Protein AF-A0A9Q1BRI7-F1 (afdb_monomer)

Foldseek 3Di:
DDDDDDDDDDDDPDDDDDDPDDDDPDPPDDDDDDDDDDDDDDDDDDDDDPDDDDPDPDDPDPPDPDDPDPQFQWDWAAAPVRFTQKIKGFWKKFWDPDPDPVPIDIDTQDSPWDKDWPPNHRDDPQAKIKIKTWDDDPQKIKIWMWMKGGDDQWIWTQWIWIWMDHNPDDPVVVVVVPPPPPPDPDPDDPDPPDDDDDPGDTDDDTLPPDGTDIGGQLAKEKEAQDDSPPTMTTRIMIIRNGCVSNRRDHGHYDYPCPVPCPVVVVVVVVCVVVVVVVVVVVVVVVVVVVVVVVVVVVVVPD

Nearest PDB structures (foldseek):
  6ehb-assembly1_B  TM=2.902E-01  e=3.133E+00  Vibrio cholerae O395
  5xqj-assembly3_H  TM=2.171E-01  e=1.114E+00  Penicillium chrysogenum
  5xqj-assembly2_B  TM=1.954E-01  e=1.463E+00  Penicillium chrysogenum
  5xqg-assembly4_G  TM=1.960E-01  e=1.055E+00  Penicillium chrysogenum
  5xqj-assembly2_C  TM=1.958E-01  e=2.967E+00  Penicillium chrysogenum

Sequence (302 aa):
MAPKATVWIALMITTLAGYAGAQTTLVVTGTTGVTGTVGTMTTENTTESTGTPSTKPTEPESTTKPTPQPDIPTFKTSDGQGSYCMIISLNAKVTTDEEKEEERKSTKVPSDASVDAFPLDCPKNRSDAYIELSWADDGMDWVLGLMFEAKDDQYTMTTVNVSYTTGYYDFVSLLTKFAFLTINDDRNNFYHVLPTKENGTTGGKPIDDFDFPEVELGHSVHCKDVHIEPYLYFEEYKFQPFAQWSEGGFGEAEDCEGDKDGLDTVWIIVISCAGGVVLLLLLAGVCAFCSKRSKQSSYDKV

InterPro domains:
  IPR002000 Lysosome-associated membrane glycoprotein [PTHR11506] (37-301)

Mean predicted aligned error: 16.18 Å

pLDDT: mean 72.63, std 23.41, range [30.14, 98.0]

Organism: Holothuria leucospilota (NCBI:txid206669)

Secondary structure (DSSP, 8-state):
----------------------------------------------------------------PPP------EEEEE-TTS-EEEEEEEEEEEE---SSGGG--EEE--TT-EEEEESSS--SSS--EEEEEEEEETTEEEEEEEEEEEETTEEEEEEEEEEEEESSS-TTHHHHTTS-------TT---------TT--------TT--PPPEEBTBEEEEEEEEETTTEEEEEEEEETTGGGGTTS--SEEE-GGG--HHHHHHHHHHHHHHHHHHHHHHHHHHHHHHHHHHHTTTTT-

Radius of gyration: 33.28 Å; Cα contacts (8 Å, |Δi|>4): 377; chains: 1; bounding box: 86×117×69 Å

Structure (mmCIF, N/CA/C/O backbone):
data_AF-A0A9Q1BRI7-F1
#
_entry.id   AF-A0A9Q1BRI7-F1
#
loop_
_atom_site.group_PDB
_atom_site.id
_atom_site.type_symbol
_atom_site.label_atom_id
_atom_site.label_alt_id
_atom_site.label_comp_id
_atom_site.label_asym_id
_atom_site.label_entity_id
_atom_site.label_seq_id
_atom_site.pdbx_PDB_ins_code
_atom_site.Cartn_x
_atom_site.Cartn_y
_atom_site.Cartn_z
_atom_site.occupancy
_atom_site.B_iso_or_equiv
_atom_site.auth_seq_id
_atom_site.auth_comp_id
_atom_site.auth_asym_id
_atom_site.auth_atom_id
_atom_site.pdbx_PDB_model_num
ATOM 1 N N . MET A 1 1 ? 39.051 -35.756 -32.951 1.00 40.34 1 MET A N 1
ATOM 2 C CA . MET A 1 1 ? 39.290 -36.694 -31.834 1.00 40.34 1 MET A CA 1
ATOM 3 C C . MET A 1 1 ? 39.233 -35.891 -30.550 1.00 40.34 1 MET A C 1
ATOM 5 O O . MET A 1 1 ? 40.092 -35.050 -30.341 1.00 40.34 1 MET A O 1
ATOM 9 N N . ALA A 1 2 ? 38.168 -36.076 -29.776 1.00 34.31 2 ALA A N 1
ATOM 10 C CA . ALA A 1 2 ? 37.929 -35.408 -28.501 1.00 34.31 2 ALA A CA 1
ATOM 11 C C . ALA A 1 2 ? 38.163 -36.409 -27.360 1.00 34.31 2 ALA A C 1
ATOM 13 O O . ALA A 1 2 ? 37.761 -37.567 -27.520 1.00 34.31 2 ALA A O 1
ATOM 14 N N . PRO A 1 3 ? 38.734 -36.011 -26.214 1.00 51.47 3 PRO A N 1
ATOM 15 C CA . PRO A 1 3 ? 38.587 -36.783 -24.997 1.00 51.47 3 PRO A CA 1
ATOM 16 C C . PRO A 1 3 ? 37.325 -36.337 -24.250 1.00 51.47 3 PRO A C 1
ATOM 18 O O . PRO A 1 3 ? 37.118 -35.162 -23.956 1.00 51.47 3 PRO A O 1
ATOM 21 N N . LYS A 1 4 ? 36.473 -37.322 -23.969 1.00 42.84 4 LYS A N 1
ATOM 22 C CA . LYS A 1 4 ? 35.335 -37.243 -23.053 1.00 42.84 4 LYS A CA 1
ATOM 23 C C . LYS A 1 4 ? 35.880 -37.191 -21.622 1.00 42.84 4 LYS A C 1
ATOM 25 O O . LYS A 1 4 ? 36.607 -38.104 -21.236 1.00 42.84 4 LYS A O 1
ATOM 30 N N . ALA A 1 5 ? 35.515 -36.174 -20.847 1.00 39.75 5 ALA A N 1
ATOM 31 C CA . ALA A 1 5 ? 35.700 -36.170 -19.399 1.00 39.75 5 ALA A CA 1
ATOM 32 C C . ALA A 1 5 ? 34.343 -36.437 -18.739 1.00 39.75 5 ALA A C 1
ATOM 34 O O . ALA A 1 5 ? 33.423 -35.624 -18.787 1.00 39.75 5 ALA A O 1
ATOM 35 N N . THR A 1 6 ? 34.232 -37.644 -18.204 1.00 44.69 6 THR A N 1
ATOM 36 C CA . THR A 1 6 ? 33.072 -38.212 -17.528 1.00 44.69 6 THR A CA 1
ATOM 37 C C . THR A 1 6 ? 33.151 -37.883 -16.036 1.00 44.69 6 THR A C 1
ATOM 39 O O . THR A 1 6 ? 34.147 -38.201 -15.397 1.00 44.69 6 THR A O 1
ATOM 42 N N . VAL A 1 7 ? 32.094 -37.245 -15.527 1.00 38.19 7 VAL A N 1
ATOM 43 C CA . VAL A 1 7 ? 31.437 -37.430 -14.217 1.00 38.19 7 VAL A CA 1
ATOM 44 C C . VAL A 1 7 ? 32.307 -37.908 -13.046 1.00 38.19 7 VAL A C 1
ATOM 46 O O . VAL A 1 7 ? 32.623 -39.089 -12.967 1.00 38.19 7 VAL A O 1
ATOM 49 N N . TRP A 1 8 ? 32.513 -37.021 -12.065 1.00 34.44 8 TRP A N 1
ATOM 50 C CA . TRP A 1 8 ? 32.604 -37.355 -10.635 1.00 34.44 8 TRP A CA 1
ATOM 51 C C . TRP A 1 8 ? 32.092 -36.170 -9.799 1.00 34.44 8 TRP A C 1
ATOM 53 O O . TRP A 1 8 ? 32.858 -35.284 -9.439 1.00 34.44 8 TRP A O 1
ATOM 63 N N . ILE A 1 9 ? 30.795 -36.151 -9.479 1.00 41.69 9 ILE A N 1
ATOM 64 C CA . ILE A 1 9 ? 30.276 -35.441 -8.299 1.00 41.69 9 ILE A CA 1
ATOM 65 C C . ILE A 1 9 ? 29.418 -36.451 -7.545 1.00 41.69 9 ILE A C 1
ATOM 67 O O . ILE A 1 9 ? 28.233 -36.629 -7.802 1.00 41.69 9 ILE A O 1
ATOM 71 N N . ALA A 1 10 ? 30.083 -37.176 -6.657 1.00 40.78 10 ALA A N 1
ATOM 72 C CA . ALA A 1 10 ? 29.479 -38.020 -5.646 1.00 40.78 10 ALA A CA 1
ATOM 73 C C . ALA A 1 10 ? 30.224 -37.725 -4.346 1.00 40.78 10 ALA A C 1
ATOM 75 O O . ALA A 1 10 ? 31.275 -38.309 -4.118 1.00 40.78 10 ALA A O 1
ATOM 76 N N . LEU A 1 11 ? 29.730 -36.771 -3.553 1.00 40.59 11 LEU A N 1
ATOM 77 C CA . LEU A 1 11 ? 29.853 -36.730 -2.090 1.00 40.59 11 LEU A CA 1
ATOM 78 C C . LEU A 1 11 ? 29.205 -35.440 -1.571 1.00 40.59 11 LEU A C 1
ATOM 80 O O . LEU A 1 11 ? 29.595 -34.365 -2.010 1.00 40.59 11 LEU A O 1
ATOM 84 N N . MET A 1 12 ? 28.264 -35.596 -0.634 1.00 37.47 12 MET A N 1
ATOM 85 C CA . MET A 1 12 ? 27.749 -34.644 0.379 1.00 37.47 12 MET A CA 1
ATOM 86 C C . MET A 1 12 ? 26.225 -34.800 0.556 1.00 37.47 12 MET A C 1
ATOM 88 O O . MET A 1 12 ? 25.466 -33.841 0.519 1.00 37.47 12 MET A O 1
ATOM 92 N N . ILE A 1 13 ? 25.764 -36.036 0.778 1.00 47.06 13 ILE A N 1
ATOM 93 C CA . ILE A 1 13 ? 24.504 -36.305 1.487 1.00 47.06 13 ILE A CA 1
ATOM 94 C C . ILE A 1 13 ? 24.823 -37.365 2.534 1.00 47.06 13 ILE A C 1
ATOM 96 O O . ILE A 1 13 ? 24.616 -38.549 2.308 1.00 47.06 13 ILE A O 1
ATOM 100 N N . THR A 1 14 ? 25.388 -36.941 3.660 1.00 45.06 14 THR A N 1
ATOM 101 C CA . THR A 1 14 ? 25.396 -37.709 4.914 1.00 45.06 14 THR A CA 1
ATOM 102 C C . THR A 1 14 ? 25.887 -36.798 6.028 1.00 45.06 14 THR A C 1
ATOM 104 O O . THR A 1 14 ? 27.091 -36.701 6.216 1.00 45.06 14 THR A O 1
ATOM 107 N N . THR A 1 15 ? 24.958 -36.143 6.730 1.00 41.53 15 THR A N 1
ATOM 108 C CA . THR A 1 15 ? 24.952 -35.966 8.199 1.00 41.53 15 THR A CA 1
ATOM 109 C C . THR A 1 15 ? 23.776 -35.073 8.591 1.00 41.53 15 THR A C 1
ATOM 111 O O . THR A 1 15 ? 23.913 -33.860 8.680 1.00 41.53 15 THR A O 1
ATOM 114 N N . LEU A 1 16 ? 22.617 -35.684 8.831 1.00 38.97 16 LEU A N 1
ATOM 115 C CA . LEU A 1 16 ? 21.572 -35.151 9.715 1.00 38.97 16 LEU A CA 1
ATOM 116 C C . LEU A 1 16 ? 20.758 -36.341 10.239 1.00 38.97 16 LEU A C 1
ATOM 118 O O . LEU A 1 16 ? 19.588 -36.542 9.943 1.00 38.97 16 LEU A O 1
ATOM 122 N N . ALA A 1 17 ? 21.455 -37.190 10.990 1.00 43.22 17 ALA A N 1
ATOM 123 C CA . ALA A 1 17 ? 20.856 -38.148 11.901 1.00 43.22 17 ALA A CA 1
ATOM 124 C C . ALA A 1 17 ? 21.347 -37.764 13.296 1.00 43.22 17 ALA A C 1
ATOM 126 O O . ALA A 1 17 ? 22.539 -37.870 13.575 1.00 43.22 17 ALA A O 1
ATOM 127 N N . GLY A 1 18 ? 20.435 -37.288 14.144 1.00 40.16 18 GLY A N 1
ATOM 128 C CA . GLY A 1 18 ? 20.719 -37.093 15.564 1.00 40.16 18 GLY A CA 1
ATOM 129 C C . GLY A 1 18 ? 20.183 -35.807 16.176 1.00 40.16 18 GLY A C 1
ATOM 130 O O . GLY A 1 18 ? 20.959 -35.071 16.761 1.00 40.16 18 GLY A O 1
ATOM 131 N N . TYR A 1 19 ? 18.872 -35.568 16.114 1.00 39.50 19 TYR A N 1
ATOM 132 C CA . TYR A 1 19 ? 18.179 -34.888 17.214 1.00 39.50 19 TYR A CA 1
ATOM 133 C C . TYR A 1 19 ? 16.810 -35.544 17.411 1.00 39.50 19 TYR A C 1
ATOM 135 O O . TYR A 1 19 ? 15.773 -35.080 16.954 1.00 39.50 19 TYR A O 1
ATOM 143 N N . ALA A 1 20 ? 16.842 -36.710 18.056 1.00 47.16 20 ALA A N 1
ATOM 144 C CA . ALA A 1 20 ? 15.691 -37.255 18.753 1.00 47.16 20 ALA A CA 1
ATOM 145 C C . ALA A 1 20 ? 15.746 -36.696 20.180 1.00 47.16 20 ALA A C 1
ATOM 147 O O . ALA A 1 20 ? 16.652 -37.033 20.940 1.00 47.16 20 ALA A O 1
ATOM 148 N N . GLY A 1 21 ? 14.812 -35.815 20.531 1.00 40.28 21 GLY A N 1
ATOM 149 C CA . GLY A 1 21 ? 14.740 -35.240 21.868 1.00 40.28 21 GLY A CA 1
ATOM 150 C C . GLY A 1 21 ? 13.417 -34.526 22.109 1.00 40.28 21 GLY A C 1
ATOM 151 O O . GLY A 1 21 ? 13.202 -33.449 21.577 1.00 40.28 21 GLY A O 1
ATOM 152 N N . ALA A 1 22 ? 12.588 -35.152 22.948 1.00 40.03 22 ALA A N 1
ATOM 153 C CA . ALA A 1 22 ? 11.364 -34.654 23.581 1.00 40.03 22 ALA A CA 1
ATOM 154 C C . ALA A 1 22 ? 10.132 -34.424 22.677 1.00 40.03 22 ALA A C 1
ATOM 156 O O . ALA A 1 22 ? 9.832 -33.316 22.247 1.00 40.03 22 ALA A O 1
ATOM 157 N N . GLN A 1 23 ? 9.332 -35.484 22.504 1.00 37.59 23 GLN A N 1
ATOM 158 C CA . GLN A 1 23 ? 7.891 -35.318 22.313 1.00 37.59 23 GLN A CA 1
ATOM 159 C C . GLN A 1 23 ? 7.272 -34.908 23.652 1.00 37.59 23 GLN A C 1
ATOM 161 O O . GLN A 1 23 ? 7.269 -35.687 24.607 1.00 37.59 23 GLN A O 1
ATOM 166 N N . THR A 1 24 ? 6.743 -33.692 23.725 1.00 40.34 24 THR A N 1
ATOM 167 C CA . THR A 1 24 ? 5.903 -33.261 24.841 1.00 40.34 24 THR A CA 1
ATOM 168 C C . THR A 1 24 ? 4.482 -33.742 24.567 1.00 40.34 24 THR A C 1
ATOM 170 O O . THR A 1 24 ? 3.724 -33.114 23.833 1.00 40.34 24 THR A O 1
ATOM 173 N N . THR A 1 25 ? 4.119 -34.895 25.124 1.00 42.47 25 THR A N 1
ATOM 174 C CA . THR A 1 25 ? 2.728 -35.361 25.184 1.00 42.47 25 THR A CA 1
ATOM 175 C C . THR A 1 25 ? 1.920 -34.378 26.026 1.00 42.47 25 THR A C 1
ATOM 177 O O . THR A 1 25 ? 2.075 -34.325 27.246 1.00 42.47 25 THR A O 1
ATOM 180 N N . LEU A 1 26 ? 1.060 -33.589 25.383 1.00 37.94 26 LEU A N 1
ATOM 181 C CA . LEU A 1 26 ? 0.103 -32.737 26.077 1.00 37.94 26 LEU A CA 1
ATOM 182 C C . LEU A 1 26 ? -1.074 -33.614 26.521 1.00 37.94 26 LEU A C 1
ATOM 184 O O . LEU A 1 26 ? -1.918 -34.018 25.722 1.00 37.94 26 LEU A O 1
ATOM 188 N N . VAL A 1 27 ? -1.091 -33.966 27.806 1.00 41.19 27 VAL A N 1
ATOM 189 C CA . VAL A 1 27 ? -2.219 -34.650 28.445 1.00 41.19 27 VAL A CA 1
ATOM 190 C C . VAL A 1 27 ? -3.337 -33.626 28.627 1.00 41.19 27 VAL A C 1
ATOM 192 O O . VAL A 1 27 ? -3.337 -32.846 29.579 1.00 41.19 27 VAL A O 1
ATOM 195 N N . VAL A 1 28 ? -4.297 -33.620 27.702 1.00 40.09 28 VAL A N 1
ATOM 196 C CA . VAL A 1 28 ? -5.564 -32.901 27.869 1.00 40.09 28 VAL A CA 1
ATOM 197 C C . VAL A 1 28 ? -6.384 -33.662 28.907 1.00 40.09 28 VAL A C 1
ATOM 199 O O . VAL A 1 28 ? -7.050 -34.652 28.609 1.00 40.09 28 VAL A O 1
ATOM 202 N N . THR A 1 29 ? -6.287 -33.221 30.159 1.00 43.47 29 THR A N 1
ATOM 203 C CA . THR A 1 29 ? -7.160 -33.697 31.233 1.00 43.47 29 THR A CA 1
ATOM 204 C C . THR A 1 29 ? -8.450 -32.895 31.146 1.00 43.47 29 THR A C 1
ATOM 206 O O . THR A 1 29 ? -8.463 -31.695 31.413 1.00 43.47 29 THR A O 1
ATOM 209 N N . GLY A 1 30 ? -9.524 -33.548 30.706 1.00 41.19 30 GLY A N 1
ATOM 210 C CA . GLY A 1 30 ? -10.860 -32.974 30.724 1.00 41.19 30 GLY A CA 1
ATOM 211 C C . GLY A 1 30 ? -11.341 -32.787 32.159 1.00 41.19 30 GLY A C 1
ATOM 212 O O . GLY A 1 30 ? -11.392 -33.748 32.926 1.00 41.19 30 GLY A O 1
ATOM 213 N N . THR A 1 31 ? -11.738 -31.564 32.498 1.00 48.31 31 THR A N 1
ATOM 214 C CA . THR A 1 31 ? -12.492 -31.280 33.720 1.00 48.31 31 THR A CA 1
ATOM 215 C C . THR A 1 31 ? -13.923 -30.956 33.322 1.00 48.31 31 THR A C 1
ATOM 217 O O . THR A 1 31 ? -14.239 -29.867 32.850 1.00 48.31 31 THR A O 1
ATOM 220 N N . THR A 1 32 ? -14.794 -31.944 33.486 1.00 44.06 32 THR A N 1
ATOM 221 C CA . THR A 1 32 ? -16.244 -31.775 33.479 1.00 44.06 32 THR A CA 1
ATOM 222 C C . THR A 1 32 ? -16.701 -31.024 34.725 1.00 44.06 32 THR A C 1
ATOM 224 O O . THR A 1 32 ? -16.387 -31.440 35.838 1.00 44.06 32 THR A O 1
ATOM 227 N N . GLY A 1 33 ? -17.557 -30.024 34.515 1.00 40.59 33 GLY A N 1
ATOM 228 C CA . GLY A 1 33 ? -18.643 -29.695 35.434 1.00 40.59 33 GLY A CA 1
ATOM 229 C C . GLY A 1 33 ? -18.520 -28.359 36.154 1.00 40.59 33 GLY A C 1
ATOM 230 O O . GLY A 1 33 ? -17.843 -28.282 37.168 1.00 40.59 33 GLY A O 1
ATOM 231 N N . VAL A 1 34 ? -19.313 -27.374 35.718 1.00 44.12 34 VAL A N 1
ATOM 232 C CA . VAL A 1 34 ? -20.113 -26.557 36.644 1.00 44.12 34 VAL A CA 1
ATOM 233 C C . VAL A 1 34 ? -21.482 -26.293 36.018 1.00 44.12 34 VAL A C 1
ATOM 235 O O . VAL A 1 34 ? -21.615 -25.777 34.912 1.00 44.12 34 VAL A O 1
ATOM 238 N N . THR A 1 35 ? -22.487 -26.712 36.7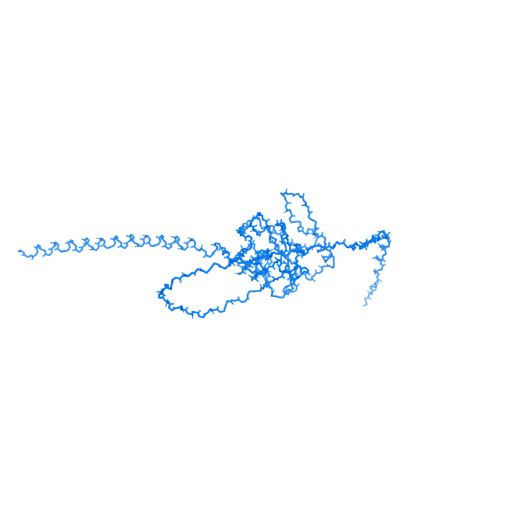70 1.00 48.09 35 THR A N 1
ATOM 239 C CA . THR A 1 35 ? -23.923 -26.546 36.584 1.00 48.09 35 THR A CA 1
ATOM 240 C C . THR A 1 35 ? -24.372 -25.201 37.168 1.00 48.09 35 THR A C 1
ATOM 242 O O . THR A 1 35 ? -23.894 -24.814 38.231 1.00 48.09 35 THR A O 1
ATOM 245 N N . GLY A 1 36 ? -25.370 -24.560 36.548 1.00 40.44 36 GLY A N 1
ATOM 246 C CA . GLY A 1 36 ? -26.131 -23.426 37.104 1.00 40.44 36 GLY A CA 1
ATOM 247 C C . GLY A 1 36 ? -25.669 -22.068 36.559 1.00 40.44 36 GLY A C 1
ATOM 248 O O . GLY A 1 36 ? -24.482 -21.818 36.449 1.00 40.44 36 GLY A O 1
ATOM 249 N N . THR A 1 37 ? -26.531 -21.122 36.191 1.00 41.22 37 THR A N 1
ATOM 250 C CA . THR A 1 37 ? -27.844 -20.807 36.760 1.00 41.22 37 THR A CA 1
ATOM 251 C C . THR A 1 37 ? -28.686 -20.060 35.725 1.00 41.22 37 THR A C 1
ATOM 253 O O . THR A 1 37 ? -28.200 -19.160 35.045 1.00 41.22 37 THR A O 1
ATOM 256 N N . VAL A 1 38 ? -29.961 -20.441 35.630 1.00 47.75 38 VAL A N 1
ATOM 257 C CA . VAL A 1 38 ? -31.010 -19.738 34.885 1.00 47.75 38 VAL A CA 1
ATOM 258 C C . VAL A 1 38 ? -31.276 -18.401 35.573 1.00 47.75 38 VAL A C 1
ATOM 260 O O . VAL A 1 38 ? -31.785 -18.370 36.692 1.00 47.75 38 VAL A O 1
ATOM 263 N N . GLY A 1 39 ? -30.912 -17.308 34.907 1.00 44.69 39 GLY A N 1
ATOM 264 C CA . GLY A 1 39 ? -31.282 -15.948 35.282 1.00 44.69 39 GLY A CA 1
ATOM 265 C C . GLY A 1 39 ? -32.367 -15.429 34.348 1.00 44.69 39 GLY A C 1
ATOM 266 O O . GLY A 1 39 ? -32.071 -14.915 33.276 1.00 44.69 39 GLY A O 1
ATOM 267 N N . THR A 1 40 ? -33.621 -15.583 34.757 1.00 47.03 40 THR A N 1
ATOM 268 C CA . THR A 1 40 ? -34.772 -14.877 34.188 1.00 47.03 40 THR A CA 1
ATOM 269 C C . THR A 1 40 ? -34.768 -13.437 34.694 1.00 47.03 40 THR A C 1
ATOM 271 O O . THR A 1 40 ? -34.875 -13.260 35.902 1.00 47.03 40 THR A O 1
ATOM 274 N N . MET A 1 41 ? -34.706 -12.438 33.810 1.00 44.62 41 MET A N 1
ATOM 275 C CA . MET A 1 41 ? -35.245 -11.075 33.997 1.00 44.62 41 MET A CA 1
ATOM 276 C C . MET A 1 41 ? -35.347 -10.402 32.620 1.00 44.62 41 MET A C 1
ATOM 278 O O . MET A 1 41 ? -34.522 -10.687 31.763 1.00 44.62 41 MET A O 1
ATOM 282 N N . THR A 1 42 ? -36.217 -9.456 32.292 1.00 39.06 42 THR A N 1
ATOM 283 C CA . THR A 1 42 ? -37.535 -8.991 32.741 1.00 39.06 42 THR A CA 1
ATOM 284 C C . THR A 1 42 ? -37.953 -8.042 31.609 1.00 39.06 42 THR A C 1
ATOM 286 O O . THR A 1 42 ? -37.146 -7.233 31.153 1.00 39.06 42 THR A O 1
ATOM 289 N N . THR A 1 43 ? -39.177 -8.184 31.113 1.00 48.91 43 THR A N 1
ATOM 290 C CA . THR A 1 43 ? -39.814 -7.294 30.131 1.00 48.91 43 THR A CA 1
ATOM 291 C C . THR A 1 43 ? -40.090 -5.908 30.730 1.00 48.91 43 THR A C 1
ATOM 293 O O . THR A 1 43 ? -40.440 -5.839 31.900 1.00 48.91 43 THR A O 1
ATOM 296 N N . GLU A 1 44 ? -40.015 -4.867 29.887 1.00 46.41 44 GLU A N 1
ATOM 297 C CA . GLU A 1 44 ? -40.720 -3.558 29.915 1.00 46.41 44 GLU A CA 1
ATOM 298 C C . GLU A 1 44 ? -39.802 -2.324 29.869 1.00 46.41 44 GLU A C 1
ATOM 300 O O . GLU A 1 44 ? -39.216 -1.913 30.863 1.00 46.41 44 GLU A O 1
ATOM 305 N N . ASN A 1 45 ? -39.765 -1.655 28.712 1.00 40.47 45 ASN A N 1
ATOM 306 C CA . ASN A 1 45 ? -40.504 -0.398 28.554 1.00 40.47 45 ASN A CA 1
ATOM 307 C C . ASN A 1 45 ? -40.522 0.034 27.083 1.00 40.47 45 ASN A C 1
ATOM 309 O O . ASN A 1 45 ? -39.503 0.403 26.504 1.00 40.47 45 ASN A O 1
ATOM 313 N N . THR A 1 46 ? -41.715 -0.019 26.491 1.00 44.53 46 THR A N 1
ATOM 314 C CA . THR A 1 46 ? -42.033 0.626 25.215 1.00 44.53 46 THR A CA 1
ATOM 315 C C . THR A 1 46 ? -42.473 2.048 25.532 1.00 44.53 46 THR A C 1
ATOM 317 O O . THR A 1 46 ? -43.546 2.244 26.096 1.00 44.53 46 THR A O 1
ATOM 320 N N . THR A 1 47 ? -41.651 3.035 25.183 1.00 47.56 47 THR A N 1
ATOM 321 C CA . THR A 1 47 ? -42.063 4.442 25.191 1.00 47.56 47 THR A CA 1
ATOM 322 C C . THR A 1 47 ? -42.483 4.811 23.777 1.00 47.56 47 THR A C 1
ATOM 324 O O . THR A 1 47 ? -41.657 5.025 22.893 1.00 47.56 47 THR A O 1
ATOM 327 N N . GLU A 1 48 ? -43.793 4.839 23.573 1.00 48.38 48 GLU A N 1
ATOM 328 C CA . GLU A 1 48 ? -44.457 5.337 22.376 1.00 48.38 48 GLU A CA 1
ATOM 329 C C . GLU A 1 48 ? -44.271 6.864 22.315 1.00 48.38 48 GLU A C 1
ATOM 331 O O . GLU A 1 48 ? -44.810 7.608 23.135 1.00 48.38 48 GLU A O 1
ATOM 336 N N . SER A 1 49 ? -43.442 7.337 21.379 1.00 48.00 49 SER A N 1
ATOM 337 C CA . SER A 1 49 ? -43.273 8.764 21.095 1.00 48.00 49 SER A CA 1
ATOM 338 C C . SER A 1 49 ? -44.140 9.138 19.898 1.00 48.00 49 SER A C 1
ATOM 340 O O . SER A 1 49 ? -43.805 8.864 18.744 1.00 48.00 49 SER A O 1
ATOM 342 N N . THR A 1 50 ? -45.282 9.756 20.186 1.00 52.94 50 THR A N 1
ATOM 343 C CA . THR A 1 50 ? -46.203 10.325 19.200 1.00 52.94 50 THR A CA 1
ATOM 344 C C . THR A 1 50 ? -45.601 11.611 18.630 1.00 52.94 50 THR A C 1
ATOM 346 O O . THR A 1 50 ? -45.854 12.711 19.121 1.00 52.94 50 THR A O 1
ATOM 349 N N . GLY A 1 51 ? -44.763 11.467 17.602 1.00 49.31 51 GLY A N 1
ATOM 350 C CA . GLY A 1 51 ? -44.209 12.569 16.817 1.00 49.31 51 GLY A CA 1
ATOM 351 C C . GLY A 1 51 ? -45.169 13.027 15.717 1.00 49.31 51 GLY A C 1
ATOM 352 O O . GLY A 1 51 ? -45.577 12.250 14.858 1.00 49.31 51 GLY A O 1
ATOM 353 N N . THR A 1 52 ? -45.527 14.306 15.751 1.00 58.66 52 THR A N 1
ATOM 354 C CA . THR A 1 52 ? -46.356 15.030 14.778 1.00 58.66 52 THR A CA 1
ATOM 355 C C . THR A 1 52 ? -45.812 14.911 13.341 1.00 58.66 52 THR A C 1
ATOM 357 O O . THR A 1 52 ? -44.611 15.105 13.141 1.00 58.66 52 THR A O 1
ATOM 360 N N . PRO A 1 53 ? -46.652 14.671 12.313 1.00 52.06 53 PRO A N 1
ATOM 361 C CA . PRO A 1 53 ? -46.199 14.616 10.927 1.00 52.06 53 PRO A CA 1
ATOM 362 C C . PRO A 1 53 ? -45.831 16.022 10.436 1.00 52.06 53 PRO A C 1
ATOM 364 O O . PRO A 1 53 ? -46.699 16.854 10.178 1.00 52.06 53 PRO A O 1
ATOM 367 N N . SER A 1 54 ? -44.533 16.294 10.308 1.00 59.69 54 SER A N 1
ATOM 368 C CA . SER A 1 54 ? -44.032 17.479 9.611 1.00 59.69 54 SER A CA 1
ATOM 369 C C . SER A 1 54 ? -43.827 17.133 8.138 1.00 59.69 54 SER A C 1
ATOM 371 O O . SER A 1 54 ? -42.845 16.498 7.756 1.00 59.69 54 SER A O 1
ATOM 373 N N . THR A 1 55 ? -44.787 17.524 7.301 1.00 56.84 55 THR A N 1
ATOM 374 C CA . THR A 1 55 ? -44.693 17.489 5.836 1.00 56.84 55 THR A CA 1
ATOM 375 C C . THR A 1 55 ? -43.666 18.514 5.358 1.00 56.84 55 THR A C 1
ATOM 377 O O . THR A 1 55 ? -44.008 19.653 5.038 1.00 56.84 55 THR A O 1
ATOM 380 N N . LYS A 1 56 ? -42.393 18.112 5.315 1.00 61.56 56 LYS A N 1
ATOM 381 C CA . LYS A 1 56 ? -41.356 18.812 4.551 1.00 61.56 56 LYS A CA 1
ATOM 382 C C . LYS A 1 56 ? -41.498 18.414 3.070 1.00 61.56 56 LYS A C 1
ATOM 384 O O . LYS A 1 56 ? -41.652 17.223 2.802 1.00 61.56 56 LYS A O 1
ATOM 389 N N . PRO A 1 57 ? -41.473 19.358 2.112 1.00 62.53 57 PRO A N 1
ATOM 390 C CA . PRO A 1 57 ? -41.518 19.031 0.689 1.00 62.53 57 PRO A CA 1
ATOM 391 C C . PRO A 1 57 ? -40.325 18.146 0.311 1.00 62.53 57 PRO A C 1
ATOM 393 O O . PRO A 1 57 ? -39.176 18.545 0.497 1.00 62.53 57 PRO A O 1
ATOM 396 N N . THR A 1 58 ? -40.609 16.943 -0.182 1.00 57.25 58 THR A N 1
ATOM 397 C CA . THR A 1 58 ? -39.621 16.025 -0.751 1.00 57.25 58 THR A CA 1
ATOM 398 C C . THR A 1 58 ? -39.151 16.594 -2.083 1.00 57.25 58 THR A C 1
ATOM 400 O O . THR A 1 58 ? -39.901 16.624 -3.059 1.00 57.25 58 THR A O 1
ATOM 403 N N . GLU A 1 59 ? -37.923 17.101 -2.100 1.00 65.00 59 GLU A N 1
ATOM 404 C CA . GLU A 1 59 ? -37.213 17.455 -3.324 1.00 65.00 59 GLU A CA 1
ATOM 405 C C . GLU A 1 59 ? -36.950 16.166 -4.124 1.00 65.00 59 GLU A C 1
ATOM 407 O O . GLU A 1 59 ? -36.577 15.156 -3.522 1.00 65.00 59 GLU A O 1
ATOM 412 N N . PRO A 1 60 ? -37.211 16.138 -5.445 1.00 61.34 60 PRO A N 1
ATOM 413 C CA . PRO A 1 60 ? -36.981 14.953 -6.258 1.00 61.34 60 PRO A CA 1
ATOM 414 C C . PRO A 1 60 ? -35.488 14.629 -6.261 1.00 61.34 60 PRO A C 1
ATOM 416 O O . PRO A 1 60 ? -34.682 15.342 -6.855 1.00 61.34 60 PRO A O 1
ATOM 419 N N . GLU A 1 61 ? -35.136 13.546 -5.575 1.00 56.75 61 GLU A N 1
ATOM 420 C CA . GLU A 1 61 ? -33.791 12.995 -5.527 1.00 56.75 61 GLU A CA 1
ATOM 421 C C . GLU A 1 61 ? -33.374 12.623 -6.956 1.00 56.75 61 GLU A C 1
ATOM 423 O O . GLU A 1 61 ? -33.870 11.664 -7.554 1.00 56.75 61 GLU A O 1
ATOM 428 N N . SER A 1 62 ? -32.518 13.459 -7.547 1.00 51.06 62 SER A N 1
ATOM 429 C CA . SER A 1 62 ? -31.950 13.237 -8.872 1.00 51.06 62 SER A CA 1
ATOM 430 C C . SER A 1 62 ? -31.141 11.947 -8.833 1.00 51.06 62 SER A C 1
ATOM 432 O O . SER A 1 62 ? -30.002 11.925 -8.373 1.00 51.06 62 SER A O 1
ATOM 434 N N . THR A 1 63 ? -31.744 10.861 -9.312 1.00 51.25 63 THR A N 1
ATOM 435 C CA . THR A 1 63 ? -31.130 9.536 -9.377 1.00 51.25 63 THR A CA 1
ATOM 436 C C . THR A 1 63 ? -30.126 9.512 -10.528 1.00 51.25 63 THR A C 1
ATOM 438 O O . THR A 1 63 ? -30.382 8.995 -11.616 1.00 51.25 63 THR A O 1
ATOM 441 N N . THR A 1 64 ? -28.972 10.138 -10.320 1.00 59.31 64 THR A N 1
ATOM 442 C CA . THR A 1 64 ? -27.839 10.014 -11.231 1.00 59.31 64 THR A CA 1
ATOM 443 C C . THR A 1 64 ? -27.355 8.573 -11.137 1.00 59.31 64 THR A C 1
ATOM 445 O O . THR A 1 64 ? -26.909 8.130 -10.082 1.00 59.31 64 THR A O 1
ATOM 448 N N . LYS A 1 65 ? -27.498 7.808 -12.224 1.00 56.97 65 LYS A N 1
ATOM 449 C CA . LYS A 1 65 ? -26.997 6.433 -12.303 1.00 56.97 65 LYS A CA 1
ATOM 450 C C . LYS A 1 65 ? -25.492 6.459 -11.986 1.00 56.97 65 LYS A C 1
ATOM 452 O O . LYS A 1 65 ? -24.771 7.121 -12.734 1.00 56.97 65 LYS A O 1
ATOM 457 N N . PRO A 1 66 ? -25.018 5.781 -10.925 1.00 54.09 66 PRO A N 1
ATOM 458 C CA . PRO A 1 66 ? -23.603 5.784 -10.592 1.00 54.09 66 PRO A CA 1
ATOM 459 C C . PRO A 1 66 ? -22.817 5.201 -11.767 1.00 54.09 66 PRO A C 1
ATOM 461 O O . PRO A 1 66 ? -23.151 4.134 -12.294 1.00 54.09 66 PRO A O 1
ATOM 464 N N . THR A 1 67 ? -21.810 5.943 -12.225 1.00 57.72 67 THR A N 1
ATOM 465 C CA . THR A 1 67 ? -20.813 5.430 -13.164 1.00 57.72 67 THR A CA 1
ATOM 466 C C . THR A 1 67 ? -20.153 4.219 -12.503 1.00 57.72 67 THR A C 1
ATOM 468 O O . THR A 1 67 ? -19.784 4.329 -11.334 1.00 57.72 67 THR A O 1
ATOM 471 N N . PRO A 1 68 ? -20.035 3.061 -13.180 1.00 57.41 68 PRO A N 1
ATOM 472 C CA . PRO A 1 68 ? -19.349 1.912 -12.604 1.00 57.41 68 PRO A CA 1
ATOM 473 C C . PRO A 1 68 ? -17.913 2.322 -12.264 1.00 57.41 68 PRO A C 1
ATOM 475 O O . PRO A 1 68 ? -17.149 2.703 -13.151 1.00 57.41 68 PRO A O 1
ATOM 478 N N . GLN A 1 69 ? -17.598 2.318 -10.971 1.00 65.25 69 GLN A N 1
ATOM 479 C CA . GLN A 1 69 ? -16.260 2.579 -10.457 1.00 65.25 69 GLN A CA 1
ATOM 480 C C . GLN A 1 69 ? -15.327 1.462 -10.963 1.00 65.25 69 GLN A C 1
ATOM 482 O O . GLN A 1 69 ? -15.785 0.317 -11.063 1.00 65.25 69 GLN A O 1
ATOM 487 N N . PRO A 1 70 ? -14.073 1.767 -11.352 1.00 69.25 70 PRO A N 1
ATOM 488 C CA . PRO A 1 70 ? -13.121 0.734 -11.739 1.00 69.25 70 PRO A CA 1
ATOM 489 C C . PRO A 1 70 ? -13.018 -0.325 -10.638 1.00 69.25 70 PRO A C 1
ATOM 491 O O . PRO A 1 70 ? -12.991 0.009 -9.454 1.00 69.25 70 PRO A O 1
ATOM 494 N N . ASP A 1 71 ? -12.994 -1.595 -11.034 1.00 86.44 71 ASP A N 1
ATOM 495 C CA . ASP A 1 71 ? -12.880 -2.709 -10.096 1.00 86.44 71 ASP A CA 1
ATOM 496 C C . ASP A 1 71 ? -11.414 -2.825 -9.654 1.00 86.44 71 ASP A C 1
ATOM 498 O O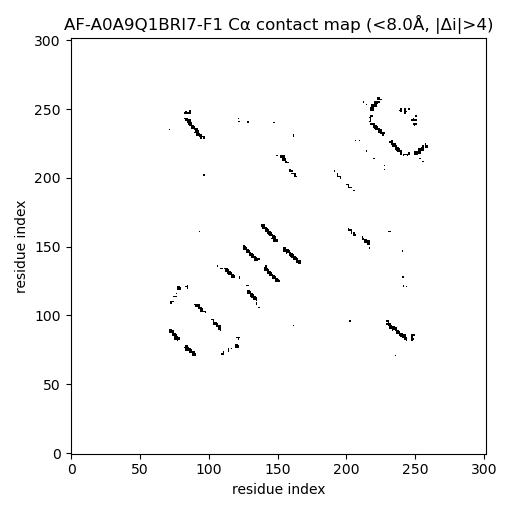 . ASP A 1 71 ? -10.546 -3.226 -10.432 1.00 86.44 71 ASP A O 1
ATOM 502 N N . ILE A 1 72 ? -11.122 -2.369 -8.436 1.00 93.88 72 ILE A N 1
ATOM 503 C CA . ILE A 1 72 ? -9.778 -2.390 -7.850 1.00 93.88 72 ILE A CA 1
ATOM 504 C C . ILE A 1 72 ? -9.572 -3.766 -7.202 1.00 93.88 72 ILE A C 1
ATOM 506 O O . ILE A 1 72 ? -10.417 -4.161 -6.394 1.00 93.88 72 ILE A O 1
ATOM 510 N N . PRO A 1 73 ? -8.461 -4.482 -7.474 1.00 96.69 73 PRO A N 1
ATOM 511 C CA . PRO A 1 73 ? -8.159 -5.749 -6.814 1.00 96.69 73 PRO A CA 1
ATOM 512 C C . PRO A 1 73 ? -8.285 -5.657 -5.294 1.00 96.69 73 PRO A C 1
ATOM 514 O O . PRO A 1 73 ? -7.667 -4.788 -4.684 1.00 96.69 73 PRO A O 1
ATOM 517 N N . THR A 1 74 ? -9.067 -6.549 -4.683 1.00 97.31 74 THR A N 1
ATOM 518 C CA . THR A 1 74 ? -9.261 -6.591 -3.228 1.00 97.31 74 THR A CA 1
ATOM 519 C C . THR A 1 74 ? -8.679 -7.866 -2.638 1.00 97.31 74 THR A C 1
ATOM 521 O O . THR A 1 74 ? -9.106 -8.970 -2.976 1.00 97.31 74 THR A O 1
ATOM 524 N N . PHE A 1 75 ? -7.777 -7.705 -1.678 1.00 97.56 75 PHE A N 1
ATOM 525 C CA . PHE A 1 75 ? -7.157 -8.780 -0.918 1.00 97.56 75 PHE A CA 1
ATOM 526 C C . PHE A 1 75 ? -7.703 -8.766 0.505 1.00 97.56 75 PHE A C 1
ATOM 528 O O . PHE A 1 75 ? -7.849 -7.711 1.129 1.00 97.56 75 PHE A O 1
ATOM 535 N N . LYS A 1 76 ? -8.050 -9.949 1.010 1.00 96.69 76 LYS A N 1
ATOM 536 C CA . LYS A 1 76 ? -8.650 -10.116 2.333 1.00 96.69 76 LYS A CA 1
ATOM 537 C C . LYS A 1 76 ? -7.912 -11.182 3.106 1.00 96.69 76 LYS A C 1
ATOM 539 O O . LYS A 1 76 ? -7.572 -12.223 2.551 1.00 96.69 76 LYS A O 1
ATOM 544 N N . THR A 1 77 ? -7.762 -10.951 4.398 1.00 96.06 77 THR A N 1
ATOM 545 C CA . THR A 1 77 ? -7.234 -11.939 5.336 1.00 96.06 77 THR A CA 1
ATOM 546 C C . THR A 1 77 ? -8.255 -12.142 6.436 1.00 96.06 77 THR A C 1
ATOM 548 O O . THR A 1 77 ? -8.988 -11.217 6.792 1.00 96.06 77 THR A O 1
ATOM 551 N N . SER A 1 78 ? -8.353 -13.362 6.946 1.00 95.25 78 SER A N 1
ATOM 552 C CA . SER A 1 78 ? -9.290 -13.703 8.008 1.00 95.25 78 SER A CA 1
ATOM 553 C C . SER A 1 78 ? -8.595 -14.484 9.101 1.00 95.25 78 SER A C 1
ATOM 555 O O . SER A 1 78 ? -7.634 -15.204 8.834 1.00 95.25 78 SER A O 1
ATOM 557 N N . ASP A 1 79 ? -9.134 -14.402 10.310 1.00 92.56 79 ASP A N 1
ATOM 558 C CA . ASP A 1 79 ? -8.759 -15.324 11.367 1.00 92.56 79 ASP A CA 1
ATOM 559 C C . ASP A 1 79 ? -9.216 -16.756 11.027 1.00 92.56 79 ASP A C 1
ATOM 561 O O . ASP A 1 79 ? -9.998 -17.005 10.100 1.00 92.56 79 ASP A O 1
ATOM 565 N N . GLY A 1 80 ? -8.755 -17.730 11.813 1.00 90.25 80 GLY A N 1
ATOM 566 C CA . GLY A 1 80 ? -9.192 -19.123 11.677 1.00 90.25 80 GLY A CA 1
ATOM 567 C C . GLY A 1 80 ? -10.691 -19.357 11.941 1.00 90.25 80 GLY A C 1
ATOM 568 O O . GLY A 1 80 ? -11.152 -20.489 11.801 1.00 90.25 80 GLY A O 1
ATOM 569 N N . GLN A 1 81 ? -11.451 -18.329 12.339 1.00 92.50 81 GLN A N 1
ATOM 570 C CA . GLN A 1 81 ? -12.897 -18.375 12.585 1.00 92.50 81 GLN A CA 1
ATOM 571 C C . GLN A 1 81 ? -13.711 -17.753 11.436 1.00 92.50 81 GLN A C 1
ATOM 573 O O . GLN A 1 81 ? -14.937 -17.865 11.436 1.00 92.50 81 GLN A O 1
ATOM 578 N N . GLY A 1 82 ? -13.047 -17.160 10.438 1.00 91.44 82 GLY A N 1
ATOM 579 C CA . GLY A 1 82 ? -13.665 -16.547 9.263 1.00 91.44 82 GLY A CA 1
ATOM 580 C C . GLY A 1 82 ? -13.981 -15.055 9.404 1.00 91.44 82 GLY A C 1
ATOM 581 O O . GLY A 1 82 ? -14.609 -14.497 8.505 1.00 91.44 82 GLY A O 1
ATOM 582 N N . SER A 1 83 ? -13.554 -14.396 10.483 1.00 93.75 83 SER A N 1
ATOM 583 C CA . SER A 1 83 ? -13.675 -12.940 10.633 1.00 93.75 83 SER A CA 1
ATOM 584 C C . SER A 1 83 ? -12.549 -12.254 9.870 1.00 93.75 83 SER A C 1
ATOM 586 O O . SER A 1 83 ? -11.389 -12.626 10.035 1.00 93.75 83 SER A O 1
ATOM 588 N N . TYR A 1 84 ? -12.857 -11.250 9.045 1.00 95.06 84 TYR A N 1
ATOM 589 C CA . TYR A 1 84 ? -11.823 -10.520 8.312 1.00 95.06 84 TYR A CA 1
ATOM 590 C C . TYR A 1 84 ? -10.971 -9.658 9.252 1.00 95.06 84 TYR A C 1
ATOM 592 O O . TYR A 1 84 ? -11.505 -8.874 10.034 1.00 95.06 84 TYR A O 1
ATOM 600 N N . CYS A 1 85 ? -9.649 -9.792 9.141 1.00 95.06 85 CYS A N 1
ATOM 601 C CA . CYS A 1 85 ? -8.676 -9.005 9.896 1.00 95.06 85 CYS A CA 1
ATOM 602 C C . CYS A 1 85 ? -8.173 -7.818 9.077 1.00 95.06 85 CYS A C 1
ATOM 604 O O . CYS A 1 85 ? -8.098 -6.706 9.586 1.00 95.06 85 CYS A O 1
ATOM 606 N N . MET A 1 86 ? -7.862 -8.045 7.799 1.00 96.69 86 MET A N 1
ATOM 607 C CA . MET A 1 86 ? -7.411 -7.004 6.880 1.00 96.69 86 MET A CA 1
ATOM 608 C C . MET A 1 86 ? -8.205 -7.063 5.588 1.00 96.69 86 MET A C 1
ATOM 610 O O . MET A 1 86 ? -8.492 -8.143 5.063 1.00 96.69 86 MET A O 1
ATOM 614 N N . ILE A 1 87 ? -8.525 -5.887 5.062 1.00 97.38 87 ILE A N 1
ATOM 615 C CA . ILE A 1 87 ? -9.094 -5.713 3.731 1.00 97.38 87 ILE A CA 1
ATOM 616 C C . ILE A 1 87 ? -8.324 -4.581 3.068 1.00 97.38 87 ILE A C 1
ATOM 618 O O . ILE A 1 87 ? -8.335 -3.448 3.546 1.00 97.38 87 ILE A O 1
ATOM 622 N N . ILE A 1 88 ? -7.649 -4.893 1.969 1.00 97.81 88 ILE A N 1
ATOM 623 C CA . ILE A 1 88 ? -6.937 -3.905 1.165 1.00 97.81 88 ILE A CA 1
ATOM 624 C C . ILE A 1 88 ? -7.446 -3.982 -0.270 1.00 97.81 88 ILE A C 1
ATOM 626 O O . ILE A 1 88 ? -7.518 -5.062 -0.849 1.00 97.81 88 ILE A O 1
ATOM 630 N N . SER A 1 89 ? -7.818 -2.846 -0.844 1.00 98.00 89 SER A N 1
ATOM 631 C CA . SER A 1 89 ? -8.011 -2.709 -2.284 1.00 98.00 89 SER A CA 1
ATOM 632 C C . SER A 1 89 ? -6.828 -1.951 -2.847 1.00 98.00 89 SER A C 1
ATOM 634 O O . SER A 1 89 ? -6.505 -0.878 -2.348 1.00 98.00 89 SER A O 1
ATOM 636 N N . LEU A 1 90 ? -6.158 -2.506 -3.850 1.00 97.12 90 LEU A N 1
ATOM 637 C CA . LEU A 1 90 ? -4.899 -1.964 -4.333 1.00 97.12 90 LEU A CA 1
ATOM 638 C C . LEU A 1 90 ? -4.767 -2.087 -5.849 1.00 97.12 90 LEU A C 1
ATOM 640 O O . LEU A 1 90 ? -4.757 -3.187 -6.396 1.00 97.12 90 LEU A O 1
ATOM 644 N N . ASN A 1 91 ? -4.577 -0.950 -6.510 1.00 97.06 91 ASN A N 1
ATOM 645 C CA . ASN A 1 91 ? -4.058 -0.867 -7.864 1.00 97.06 91 ASN A CA 1
ATOM 646 C C . ASN A 1 91 ? -2.700 -0.161 -7.801 1.00 97.06 91 ASN A C 1
ATOM 648 O O . ASN A 1 91 ? -2.613 1.059 -7.655 1.00 97.06 91 ASN A O 1
ATOM 652 N N . ALA A 1 92 ? -1.635 -0.954 -7.858 1.00 96.88 92 ALA A N 1
ATOM 653 C CA . ALA A 1 92 ? -0.271 -0.471 -7.729 1.00 96.88 92 ALA A CA 1
ATOM 654 C C . ALA A 1 92 ? 0.600 -0.976 -8.873 1.00 96.88 92 ALA A C 1
ATOM 656 O O . ALA A 1 92 ? 0.420 -2.089 -9.376 1.00 96.88 92 ALA A O 1
ATOM 657 N N . LYS A 1 93 ? 1.583 -0.162 -9.243 1.00 96.81 93 LYS A N 1
ATOM 658 C CA . LYS A 1 93 ? 2.637 -0.482 -10.191 1.00 96.81 93 LYS A CA 1
ATOM 659 C C . LYS A 1 93 ? 3.976 -0.489 -9.465 1.00 96.81 93 LYS A C 1
ATOM 661 O O . LYS A 1 93 ? 4.369 0.507 -8.863 1.00 96.81 93 LYS A O 1
ATOM 666 N N . VAL A 1 94 ? 4.679 -1.607 -9.565 1.00 93.81 94 VAL A N 1
ATOM 667 C CA . VAL A 1 94 ? 6.015 -1.807 -9.004 1.00 93.81 94 VAL A CA 1
ATOM 668 C C . VAL A 1 94 ? 7.037 -1.729 -10.131 1.00 93.81 94 VAL A C 1
ATOM 670 O O . VAL A 1 94 ? 6.795 -2.285 -11.201 1.00 93.81 94 VAL A O 1
ATOM 673 N N . THR A 1 95 ? 8.158 -1.043 -9.914 1.00 90.88 95 THR A N 1
ATOM 674 C CA . THR A 1 95 ? 9.228 -0.823 -10.899 1.00 90.88 95 THR A CA 1
ATOM 675 C C . THR A 1 95 ? 10.591 -1.194 -10.309 1.00 90.88 95 THR A C 1
ATOM 677 O O . THR A 1 95 ? 10.854 -0.917 -9.141 1.00 90.88 95 THR A O 1
ATOM 680 N N . THR A 1 96 ? 11.461 -1.828 -11.102 1.00 86.31 96 THR A N 1
ATOM 681 C CA . THR A 1 96 ? 12.825 -2.188 -10.679 1.00 86.31 96 THR A CA 1
ATOM 682 C C . THR A 1 96 ? 13.746 -0.974 -10.532 1.00 86.31 96 THR A C 1
ATOM 684 O O . THR A 1 96 ? 13.609 0.025 -11.242 1.00 86.31 96 THR A O 1
ATOM 687 N N . ASP A 1 97 ? 14.735 -1.102 -9.643 1.00 77.56 97 ASP A N 1
ATOM 688 C CA . ASP A 1 97 ? 15.841 -0.150 -9.477 1.00 77.56 97 ASP A CA 1
ATOM 689 C C . ASP A 1 97 ? 16.934 -0.368 -10.532 1.00 77.56 97 ASP A C 1
ATOM 691 O O . ASP A 1 97 ? 18.010 -0.879 -10.237 1.00 77.56 97 ASP A O 1
ATOM 695 N N . GLU A 1 98 ? 16.640 -0.062 -11.792 1.00 78.38 98 GLU A N 1
ATOM 696 C CA . GLU A 1 98 ? 17.660 -0.088 -12.845 1.00 78.38 98 GLU A CA 1
ATOM 697 C C . GLU A 1 98 ? 18.159 1.336 -13.124 1.00 78.38 98 GLU A C 1
ATOM 699 O O . GLU A 1 98 ? 17.364 2.280 -13.260 1.00 78.38 98 GLU A O 1
ATOM 704 N N . GLU A 1 99 ? 19.487 1.488 -13.226 1.00 73.19 99 GLU A N 1
ATOM 705 C CA . GLU A 1 99 ? 20.147 2.780 -13.479 1.00 73.19 99 GLU A CA 1
ATOM 706 C C . GLU A 1 99 ? 19.698 3.388 -14.814 1.00 73.19 99 GLU A C 1
ATOM 708 O O . GLU A 1 99 ? 19.590 4.610 -14.946 1.00 73.19 99 GLU A O 1
ATOM 713 N N . LYS A 1 100 ? 19.426 2.537 -15.812 1.00 75.81 100 LYS A N 1
ATOM 714 C CA . LYS A 1 100 ? 18.924 2.959 -17.118 1.00 75.81 100 LYS A CA 1
ATOM 715 C C . LYS A 1 100 ? 17.417 2.791 -17.187 1.00 75.81 100 LYS A C 1
ATOM 717 O O . LYS A 1 100 ? 16.887 1.705 -16.979 1.00 75.81 100 LYS A O 1
ATOM 722 N N . GLU A 1 101 ? 16.738 3.856 -17.592 1.00 77.94 101 GLU A N 1
ATOM 723 C CA . GLU A 1 101 ? 15.282 3.869 -17.750 1.00 77.94 101 GLU A CA 1
ATOM 724 C C . GLU A 1 101 ? 14.780 2.795 -18.732 1.00 77.94 101 GLU A C 1
ATOM 726 O O . GLU A 1 101 ? 13.757 2.170 -18.480 1.00 77.94 101 GLU A O 1
ATOM 731 N N . GLU A 1 102 ? 15.534 2.517 -19.799 1.00 82.31 102 GLU A N 1
ATOM 732 C CA . GLU A 1 102 ? 15.203 1.486 -20.798 1.00 82.31 102 GLU A CA 1
ATOM 733 C C . GLU A 1 102 ? 15.262 0.048 -20.250 1.00 82.31 102 GLU A C 1
ATOM 735 O O . GLU A 1 102 ? 14.686 -0.860 -20.846 1.00 82.31 102 GLU A O 1
ATOM 740 N N . GLU A 1 103 ? 15.960 -0.168 -19.133 1.00 83.50 103 GLU A N 1
ATOM 741 C CA . GLU A 1 103 ? 16.119 -1.480 -18.492 1.00 83.50 103 GLU A CA 1
ATOM 742 C C . GLU A 1 103 ? 15.097 -1.687 -17.359 1.00 83.50 103 GLU A C 1
ATOM 744 O O . GLU A 1 103 ? 14.919 -2.813 -16.889 1.00 83.50 103 GLU A O 1
ATOM 749 N N . ARG A 1 104 ? 14.367 -0.632 -16.958 1.00 86.19 104 ARG A N 1
ATOM 750 C CA . ARG A 1 104 ? 13.357 -0.713 -15.899 1.00 86.19 104 ARG A CA 1
ATOM 751 C C . ARG A 1 104 ? 12.211 -1.619 -16.317 1.00 86.19 104 ARG A C 1
ATOM 753 O O . ARG A 1 104 ? 11.465 -1.340 -17.257 1.00 86.19 104 ARG A O 1
ATOM 760 N N . LYS A 1 105 ? 12.030 -2.689 -15.553 1.00 90.31 105 LYS A 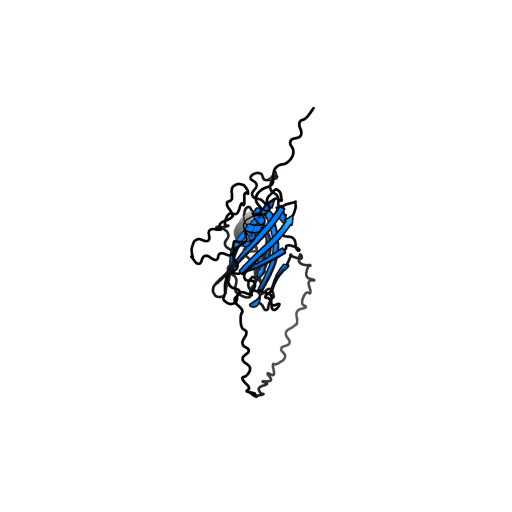N 1
ATOM 761 C CA . LYS A 1 105 ? 10.854 -3.548 -15.634 1.00 90.31 105 LYS A CA 1
ATOM 762 C C . LYS A 1 105 ? 9.814 -3.039 -14.660 1.00 90.31 105 LYS A C 1
ATOM 764 O O . LYS A 1 105 ? 10.141 -2.589 -13.564 1.00 90.31 105 LYS A O 1
ATOM 769 N N . SER A 1 106 ? 8.553 -3.128 -15.060 1.00 93.25 106 SER A N 1
ATOM 770 C CA . SER A 1 106 ? 7.444 -2.781 -14.188 1.00 93.25 106 SER A CA 1
ATOM 771 C C . SER A 1 106 ? 6.304 -3.764 -14.334 1.00 93.25 106 SER A C 1
ATOM 773 O O . SER A 1 106 ? 5.960 -4.123 -15.458 1.00 93.25 106 SER A O 1
ATOM 775 N N . THR A 1 107 ? 5.673 -4.096 -13.220 1.00 96.31 107 THR A N 1
ATOM 776 C CA . THR A 1 107 ? 4.496 -4.962 -13.156 1.00 96.31 107 THR A CA 1
ATOM 777 C C . THR A 1 107 ? 3.389 -4.243 -12.400 1.00 96.31 107 THR A C 1
ATOM 779 O O . THR A 1 107 ? 3.651 -3.442 -11.501 1.00 96.31 107 THR A O 1
ATOM 782 N N . LYS A 1 108 ? 2.136 -4.538 -12.744 1.00 97.44 108 LYS A N 1
ATOM 783 C CA . LYS A 1 108 ? 1.001 -4.205 -11.877 1.00 97.44 108 LYS A CA 1
ATOM 784 C C . LYS A 1 108 ? 0.812 -5.314 -10.850 1.00 97.44 108 LYS A C 1
ATOM 786 O O . LYS A 1 108 ? 1.135 -6.460 -11.154 1.00 97.44 108 LYS A O 1
ATOM 791 N N . VAL A 1 109 ? 0.299 -4.984 -9.668 1.00 97.25 109 VAL A N 1
ATOM 792 C CA . VAL A 1 109 ? -0.155 -5.994 -8.703 1.00 97.25 109 VAL A CA 1
ATOM 793 C C . VAL A 1 109 ? -1.406 -6.661 -9.284 1.00 97.25 109 VAL A C 1
ATOM 795 O O . VAL A 1 109 ? -2.406 -5.971 -9.502 1.00 97.25 109 VAL A O 1
ATOM 798 N N . PRO A 1 110 ? -1.373 -7.965 -9.596 1.00 97.44 110 PRO A N 1
ATOM 799 C CA . PRO A 1 110 ? -2.502 -8.626 -10.225 1.00 97.44 110 PRO A CA 1
ATOM 800 C C . PRO A 1 110 ? -3.542 -9.050 -9.179 1.00 97.44 110 PRO A C 1
ATOM 802 O O . PRO A 1 110 ? -3.233 -9.234 -8.003 1.00 97.44 110 PRO A O 1
ATOM 805 N N . SER A 1 111 ? -4.793 -9.239 -9.604 1.00 97.19 111 SER A N 1
ATOM 806 C CA . SER A 1 111 ? -5.891 -9.627 -8.704 1.00 97.19 111 SER A CA 1
ATOM 807 C C . SER A 1 111 ? -5.775 -11.038 -8.125 1.00 97.19 111 SER A C 1
ATOM 809 O O . SER A 1 111 ? -6.480 -11.365 -7.178 1.00 97.19 111 SER A O 1
ATOM 811 N N . ASP A 1 112 ? -4.928 -11.880 -8.712 1.00 97.06 112 ASP A N 1
ATOM 812 C CA . ASP A 1 112 ? -4.636 -13.246 -8.282 1.00 97.06 112 ASP A CA 1
ATOM 813 C C . ASP A 1 112 ? -3.294 -13.366 -7.537 1.00 97.06 112 ASP A C 1
ATOM 815 O O . ASP A 1 112 ? -2.795 -14.479 -7.360 1.00 97.06 112 ASP A O 1
ATOM 819 N N . ALA A 1 113 ? -2.721 -12.246 -7.072 1.00 97.94 113 ALA A N 1
ATOM 820 C CA . ALA A 1 113 ? -1.553 -12.274 -6.197 1.00 97.94 113 ALA A CA 1
ATOM 821 C C . ALA A 1 113 ? -1.824 -13.134 -4.950 1.00 97.94 113 ALA A C 1
ATOM 823 O O . ALA A 1 113 ? -2.891 -13.061 -4.332 1.00 97.94 113 ALA A O 1
ATOM 824 N N . SER A 1 114 ? -0.839 -13.949 -4.577 1.00 97.31 114 SER A N 1
ATOM 825 C CA . SER A 1 114 ? -0.869 -14.722 -3.340 1.00 97.31 114 SER A CA 1
ATOM 826 C C . SER A 1 114 ? -0.767 -13.777 -2.152 1.00 97.31 114 SER A C 1
ATOM 828 O O . SER A 1 114 ? 0.032 -12.842 -2.176 1.00 97.31 114 SER A O 1
ATOM 830 N N . VAL A 1 115 ? -1.569 -14.035 -1.122 1.00 96.19 115 VAL A N 1
ATOM 831 C CA . VAL A 1 115 ? -1.667 -13.193 0.070 1.00 96.19 115 VAL A CA 1
ATOM 832 C C . VAL A 1 115 ? -1.162 -13.974 1.270 1.00 96.19 115 VAL A C 1
ATOM 834 O O . VAL A 1 115 ? -1.745 -14.997 1.627 1.00 96.19 115 VAL A O 1
ATOM 837 N N . ASP A 1 116 ? -0.134 -13.447 1.918 1.00 93.88 116 ASP A N 1
ATOM 838 C CA . ASP A 1 116 ? 0.347 -13.898 3.217 1.00 93.88 116 ASP A CA 1
ATOM 839 C C . ASP A 1 116 ? 0.177 -12.772 4.240 1.00 93.88 116 ASP A C 1
ATOM 841 O O . ASP A 1 116 ? 0.178 -11.589 3.900 1.00 93.88 116 ASP A O 1
ATOM 845 N N . ALA A 1 117 ? -0.031 -13.121 5.507 1.00 91.50 117 ALA A N 1
ATOM 846 C CA . ALA A 1 117 ? -0.329 -12.137 6.539 1.00 91.50 117 ALA A CA 1
ATOM 847 C C . ALA A 1 117 ? 0.190 -12.532 7.912 1.00 91.50 117 ALA A C 1
ATOM 849 O O . ALA A 1 117 ? 0.227 -13.711 8.275 1.00 91.50 117 ALA A O 1
ATOM 850 N N . PHE A 1 118 ? 0.553 -11.516 8.690 1.00 87.19 118 PHE A N 1
ATOM 851 C CA . PHE A 1 118 ? 1.000 -11.663 10.061 1.00 87.19 118 PHE A CA 1
ATOM 852 C C . PHE A 1 118 ? 0.466 -10.517 10.942 1.00 87.19 118 PHE A C 1
ATOM 854 O O . PHE A 1 118 ? 0.508 -9.366 10.519 1.00 87.19 118 PHE A O 1
ATOM 861 N N . PRO A 1 119 ? 0.020 -10.789 12.179 1.00 87.12 119 PRO A N 1
ATOM 862 C CA . PRO A 1 119 ? -0.239 -12.119 12.736 1.00 87.12 119 PRO A CA 1
ATOM 863 C C . PRO A 1 119 ? -1.360 -12.866 11.984 1.00 87.12 119 PRO A C 1
ATOM 865 O O . PRO A 1 119 ? -2.173 -12.259 11.294 1.00 87.12 119 PRO A O 1
ATOM 868 N N . LEU A 1 120 ? -1.386 -14.201 12.106 1.00 86.44 120 LEU A N 1
ATOM 869 C CA . LEU A 1 120 ? -2.449 -15.039 11.516 1.00 86.44 120 LEU A CA 1
ATOM 870 C C . LEU A 1 120 ? -3.814 -14.799 12.180 1.00 86.44 120 LEU A C 1
ATOM 872 O O . LEU A 1 120 ? -4.855 -14.955 11.548 1.00 86.44 120 LEU A O 1
ATOM 876 N N . ASP A 1 121 ? -3.804 -14.443 13.463 1.00 88.88 121 ASP A N 1
ATOM 877 C CA . ASP A 1 121 ? -4.996 -14.028 14.195 1.00 88.88 121 ASP A CA 1
ATOM 878 C C . ASP A 1 121 ? -5.194 -12.518 14.059 1.00 88.88 121 ASP A C 1
ATOM 880 O O . ASP A 1 121 ? -4.218 -11.767 14.047 1.00 88.88 121 ASP A O 1
ATOM 884 N N . CYS A 1 122 ? -6.447 -12.051 14.053 1.00 90.31 122 CYS A N 1
ATOM 885 C CA . CYS A 1 122 ? -6.711 -10.615 14.027 1.00 90.31 122 CYS A CA 1
ATOM 886 C C . CYS A 1 122 ? -6.068 -9.933 15.252 1.00 90.31 122 CYS A C 1
ATOM 888 O O . CYS A 1 122 ? -6.335 -10.349 16.389 1.00 90.31 122 CYS A O 1
ATOM 890 N N . PRO A 1 123 ? -5.247 -8.886 15.065 1.00 85.94 123 PRO A N 1
ATOM 891 C CA . PRO A 1 123 ? -4.551 -8.231 16.166 1.00 85.94 123 PRO A CA 1
ATOM 892 C C . PRO A 1 123 ? -5.559 -7.610 17.144 1.00 85.94 123 PRO A C 1
ATOM 894 O O . PRO A 1 123 ? -6.326 -6.721 16.793 1.00 85.94 123 PRO A O 1
ATOM 897 N N . LYS A 1 124 ? -5.603 -8.101 18.390 1.00 81.75 124 LYS A N 1
ATOM 898 C CA . LYS A 1 124 ? -6.596 -7.665 19.399 1.00 81.75 124 LYS A CA 1
ATOM 899 C C . LYS A 1 124 ? -6.145 -6.466 20.230 1.00 81.75 124 LYS A C 1
ATOM 901 O O . LYS A 1 124 ? -6.980 -5.728 20.740 1.00 81.75 124 LYS A O 1
ATOM 906 N N . ASN A 1 125 ? -4.834 -6.281 20.376 1.00 79.31 125 ASN A N 1
ATOM 907 C CA . ASN A 1 125 ? -4.243 -5.341 21.331 1.00 79.31 125 ASN A CA 1
ATOM 908 C C . ASN A 1 125 ? -3.631 -4.108 20.660 1.00 79.31 125 ASN A C 1
ATOM 910 O O . ASN A 1 125 ? -2.664 -3.580 21.196 1.00 79.31 125 ASN A O 1
ATOM 914 N N . ARG A 1 126 ? -4.172 -3.661 19.514 1.00 68.88 126 ARG A N 1
ATOM 915 C CA . ARG A 1 126 ? -3.603 -2.530 18.753 1.00 68.88 126 ARG A CA 1
ATOM 916 C C . ARG A 1 126 ? -2.111 -2.772 18.489 1.00 68.88 126 ARG A C 1
ATOM 918 O O . ARG A 1 126 ? -1.253 -2.009 18.906 1.00 68.88 126 ARG A O 1
ATOM 925 N N . SER A 1 127 ? -1.825 -3.941 17.928 1.00 83.94 127 SER A N 1
ATOM 926 C CA . SER A 1 127 ? -0.480 -4.355 17.542 1.00 83.94 127 SER A CA 1
ATOM 927 C C . SER A 1 127 ? -0.313 -4.219 16.037 1.00 83.94 127 SER A C 1
ATOM 929 O O . SER A 1 127 ? -1.301 -4.066 15.319 1.00 83.94 127 SER A O 1
ATOM 931 N N . ASP A 1 128 ? 0.922 -4.360 15.580 1.00 91.19 128 ASP A N 1
ATOM 932 C CA . ASP A 1 128 ? 1.273 -4.312 14.167 1.00 91.19 128 ASP A CA 1
ATOM 933 C C . ASP A 1 128 ? 0.481 -5.337 13.339 1.00 91.19 128 ASP A C 1
ATOM 935 O O . ASP A 1 128 ? 0.175 -6.447 13.800 1.00 91.19 128 ASP A O 1
ATOM 939 N N . ALA A 1 129 ? 0.164 -4.954 12.106 1.00 93.69 129 ALA A N 1
ATOM 940 C CA . ALA A 1 129 ? -0.432 -5.799 11.083 1.00 93.69 129 ALA A CA 1
ATOM 941 C C . ALA A 1 129 ? 0.438 -5.754 9.825 1.00 93.69 129 ALA A C 1
ATOM 943 O O . ALA A 1 129 ? 0.844 -4.685 9.378 1.00 93.69 129 ALA A O 1
ATOM 944 N N . TYR A 1 130 ? 0.723 -6.914 9.247 1.00 93.75 130 TYR A N 1
ATOM 945 C CA . TYR A 1 130 ? 1.552 -7.066 8.060 1.00 93.75 130 TYR A CA 1
ATOM 946 C C . TYR A 1 130 ? 0.832 -7.916 7.020 1.00 93.75 130 TYR A C 1
ATOM 948 O O . TYR A 1 130 ? 0.327 -8.996 7.335 1.00 93.75 130 TYR A O 1
ATOM 956 N N . ILE A 1 131 ? 0.827 -7.448 5.777 1.00 95.31 131 ILE A N 1
ATOM 957 C CA . ILE A 1 131 ? 0.312 -8.177 4.619 1.00 95.31 131 ILE A CA 1
ATOM 958 C C . ILE A 1 131 ? 1.364 -8.197 3.517 1.00 95.31 131 ILE A C 1
ATOM 960 O O . ILE A 1 131 ? 1.977 -7.180 3.204 1.00 95.31 131 ILE A O 1
ATOM 964 N N . GLU A 1 132 ? 1.558 -9.366 2.926 1.00 95.44 132 GLU A N 1
ATOM 965 C CA . GLU A 1 132 ? 2.473 -9.607 1.823 1.00 95.44 132 GLU A CA 1
ATOM 966 C C . GLU A 1 132 ? 1.690 -10.101 0.612 1.00 95.44 132 GLU A C 1
ATOM 968 O O . GLU A 1 132 ? 0.922 -11.059 0.694 1.00 95.44 132 GLU A O 1
ATOM 973 N N . LEU A 1 133 ? 1.891 -9.434 -0.519 1.00 97.12 133 LEU A N 1
ATOM 974 C CA . LEU A 1 133 ? 1.363 -9.820 -1.817 1.00 97.12 133 LEU A CA 1
ATOM 975 C C . LEU A 1 133 ? 2.512 -10.352 -2.663 1.00 97.12 133 LEU A C 1
ATOM 977 O O . LEU A 1 133 ? 3.513 -9.658 -2.831 1.00 97.12 133 LEU A O 1
ATOM 981 N N . SER A 1 134 ? 2.374 -11.550 -3.226 1.00 96.00 134 SER A N 1
ATOM 982 C CA . SER A 1 134 ? 3.385 -12.136 -4.109 1.00 96.00 134 SER A CA 1
ATOM 983 C C . SER A 1 134 ? 2.796 -12.642 -5.423 1.00 96.00 134 SER A C 1
ATOM 985 O O . SER A 1 134 ? 1.704 -13.206 -5.464 1.00 96.00 134 SER A O 1
ATOM 987 N N . TRP A 1 135 ? 3.501 -12.409 -6.529 1.00 97.31 135 TRP A N 1
ATOM 988 C CA . TRP A 1 135 ? 3.067 -12.821 -7.867 1.00 97.31 135 TRP A CA 1
ATOM 989 C C . TRP A 1 135 ? 4.262 -13.017 -8.798 1.00 97.31 135 TRP A C 1
ATOM 991 O O . TRP A 1 135 ? 5.341 -12.486 -8.554 1.00 97.31 135 TRP A O 1
ATOM 1001 N N . ALA A 1 136 ? 4.069 -13.768 -9.879 1.00 95.31 136 ALA A N 1
ATOM 1002 C CA . ALA A 1 136 ? 5.082 -13.954 -10.910 1.00 95.31 136 ALA A CA 1
ATOM 1003 C C . ALA A 1 136 ? 4.686 -13.192 -12.179 1.00 95.31 136 ALA A C 1
ATOM 1005 O O . ALA A 1 136 ? 3.573 -13.363 -12.674 1.00 95.31 136 ALA A O 1
ATOM 1006 N N . ASP A 1 137 ? 5.595 -12.383 -12.720 1.00 95.19 137 ASP A N 1
ATOM 1007 C CA . ASP A 1 137 ? 5.410 -11.688 -13.997 1.00 95.19 137 ASP A CA 1
ATOM 1008 C C . ASP A 1 137 ? 6.749 -11.506 -14.724 1.00 95.19 137 ASP A C 1
ATOM 1010 O O . ASP A 1 137 ? 7.774 -11.221 -14.104 1.00 95.19 137 ASP A O 1
ATOM 1014 N N . ASP A 1 138 ? 6.744 -11.704 -16.044 1.00 92.19 138 ASP A N 1
ATOM 1015 C CA . ASP A 1 138 ? 7.924 -11.588 -16.920 1.00 92.19 138 ASP A CA 1
ATOM 1016 C C . ASP A 1 138 ? 9.184 -12.336 -16.409 1.00 92.19 138 ASP A C 1
ATOM 1018 O O . ASP A 1 138 ? 10.318 -11.852 -16.471 1.00 92.19 138 ASP A O 1
ATOM 1022 N N . GLY A 1 139 ? 8.985 -13.541 -15.857 1.00 88.31 139 GLY A N 1
ATOM 1023 C CA . GLY A 1 139 ? 10.067 -14.390 -15.337 1.00 88.31 139 GLY A CA 1
ATOM 1024 C C . GLY A 1 139 ? 10.696 -13.905 -14.022 1.00 88.31 139 GLY A C 1
ATOM 1025 O O . GLY A 1 139 ? 11.783 -14.369 -13.658 1.00 88.31 139 GLY A O 1
ATOM 1026 N N . MET A 1 140 ? 10.032 -12.981 -13.327 1.00 87.00 140 MET A N 1
ATOM 1027 C CA . MET A 1 140 ? 10.389 -12.501 -11.995 1.00 87.00 140 MET A CA 1
ATOM 1028 C C . MET A 1 140 ? 9.288 -12.845 -10.998 1.00 87.00 140 MET A C 1
ATOM 1030 O O . MET A 1 140 ? 8.107 -12.736 -11.320 1.00 87.00 140 MET A O 1
ATOM 1034 N N . ASP A 1 141 ? 9.685 -13.215 -9.784 1.00 90.12 141 ASP A N 1
ATOM 1035 C CA . ASP A 1 141 ? 8.774 -13.319 -8.647 1.00 90.12 141 ASP A CA 1
ATOM 1036 C C . ASP A 1 141 ? 8.841 -12.009 -7.865 1.00 90.12 141 ASP A C 1
ATOM 1038 O O . ASP A 1 141 ? 9.899 -11.641 -7.354 1.00 90.12 141 ASP A O 1
ATOM 1042 N N . TRP A 1 142 ? 7.724 -11.306 -7.789 1.00 92.44 142 TRP A N 1
ATOM 1043 C CA . TRP A 1 142 ? 7.562 -10.025 -7.122 1.00 92.44 142 TRP A CA 1
ATOM 1044 C C . TRP A 1 142 ? 6.917 -10.211 -5.756 1.00 92.44 142 TRP A C 1
ATOM 1046 O O . TRP A 1 142 ? 6.098 -11.111 -5.560 1.00 92.44 142 TRP A O 1
ATOM 1056 N N . VAL A 1 143 ? 7.283 -9.344 -4.818 1.00 92.81 143 VAL A N 1
ATOM 1057 C CA . VAL A 1 143 ? 6.734 -9.305 -3.465 1.00 92.81 143 VAL A CA 1
ATOM 1058 C C . VAL A 1 143 ? 6.532 -7.849 -3.043 1.00 92.81 143 VAL A C 1
ATOM 1060 O O . VAL A 1 143 ? 7.467 -7.048 -3.113 1.00 92.81 143 VAL A O 1
ATOM 1063 N N . LEU A 1 144 ? 5.328 -7.522 -2.577 1.00 94.31 144 LEU A N 1
ATOM 1064 C CA . LEU A 1 144 ? 4.962 -6.250 -1.958 1.00 94.31 144 LEU A CA 1
ATOM 1065 C C . LEU A 1 144 ? 4.486 -6.509 -0.524 1.00 94.31 144 LEU A C 1
ATOM 1067 O O . LEU A 1 144 ? 3.424 -7.090 -0.323 1.00 94.31 144 LEU A O 1
ATOM 1071 N N . GLY A 1 145 ? 5.262 -6.067 0.459 1.00 93.81 145 GLY A N 1
ATOM 1072 C CA . GLY A 1 145 ? 4.915 -6.102 1.877 1.00 93.81 145 GLY A CA 1
ATOM 1073 C C . GLY A 1 145 ? 4.445 -4.735 2.368 1.00 93.81 145 GLY A C 1
ATOM 1074 O O . GLY A 1 145 ? 5.087 -3.726 2.081 1.00 93.81 145 GLY A O 1
ATOM 1075 N N . LEU A 1 146 ? 3.355 -4.701 3.127 1.00 94.44 146 LEU A N 1
ATOM 1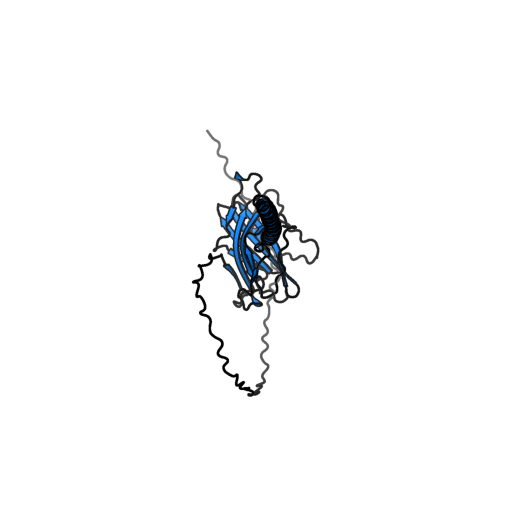076 C CA . LEU A 1 146 ? 2.810 -3.502 3.764 1.00 94.44 146 LEU A CA 1
ATOM 1077 C C . LEU A 1 146 ? 2.687 -3.761 5.268 1.00 94.44 146 LEU A C 1
ATOM 1079 O O . LEU A 1 146 ? 2.107 -4.772 5.668 1.00 94.44 146 LEU A O 1
ATOM 1083 N N . MET A 1 147 ? 3.222 -2.860 6.091 1.00 93.75 147 MET A N 1
ATOM 1084 C CA . MET A 1 147 ? 3.136 -2.927 7.550 1.00 93.75 147 MET A CA 1
ATOM 1085 C C . MET A 1 147 ? 2.383 -1.722 8.094 1.00 93.75 147 MET A C 1
ATOM 1087 O O . MET A 1 147 ? 2.667 -0.581 7.731 1.00 93.75 147 MET A O 1
ATOM 1091 N N . PHE A 1 148 ? 1.455 -1.991 8.998 1.00 95.19 148 PHE A N 1
ATOM 1092 C CA . PHE A 1 148 ? 0.620 -1.009 9.662 1.00 95.19 148 PHE A CA 1
ATOM 1093 C C . PHE A 1 148 ? 0.840 -1.108 11.162 1.00 95.19 148 PHE A C 1
ATOM 1095 O O . PHE A 1 148 ? 0.853 -2.208 11.714 1.00 95.19 148 PHE A O 1
ATOM 1102 N N . GLU A 1 149 ? 0.970 0.034 11.820 1.00 94.25 149 GLU A N 1
ATOM 1103 C CA . GLU A 1 149 ? 1.042 0.128 13.274 1.00 94.25 149 GLU A CA 1
ATOM 1104 C C . GLU A 1 149 ? -0.252 0.770 13.772 1.00 94.25 149 GLU A C 1
ATOM 1106 O O . GLU A 1 149 ? -0.670 1.815 13.271 1.00 94.25 149 GLU A O 1
ATOM 1111 N N . ALA A 1 150 ? -0.903 0.129 14.743 1.00 95.25 150 ALA A N 1
ATOM 1112 C CA . ALA A 1 150 ? -2.007 0.733 15.477 1.00 95.25 150 ALA A CA 1
ATOM 1113 C C . ALA A 1 150 ? -1.469 1.355 16.761 1.00 95.25 150 ALA A C 1
ATOM 1115 O O . ALA A 1 150 ? -0.822 0.684 17.565 1.00 95.25 150 ALA A O 1
ATOM 1116 N N . LYS A 1 151 ? -1.804 2.617 16.997 1.00 93.88 151 LYS A N 1
ATOM 1117 C CA . LYS A 1 151 ? -1.448 3.328 18.216 1.00 93.88 151 LYS A CA 1
ATOM 1118 C C . LYS A 1 151 ? -2.660 4.082 18.718 1.00 93.88 151 LYS A C 1
ATOM 1120 O O . LYS A 1 151 ? -3.283 4.842 17.988 1.00 93.88 151 LYS A O 1
ATOM 1125 N N . ASP A 1 152 ? -2.988 3.857 19.986 1.00 92.50 152 ASP A N 1
ATOM 1126 C CA . ASP A 1 152 ? -4.197 4.406 20.586 1.00 92.50 152 ASP A CA 1
ATOM 1127 C C . ASP A 1 152 ? -5.433 4.067 19.728 1.00 92.50 152 ASP A C 1
ATOM 1129 O O . ASP A 1 152 ? -5.690 2.894 19.466 1.00 92.50 152 ASP A O 1
ATOM 1133 N N . ASP A 1 153 ? -6.240 5.039 19.344 1.00 95.06 153 ASP A N 1
ATOM 1134 C CA . ASP A 1 153 ? -7.426 4.884 18.504 1.00 95.06 153 ASP A CA 1
ATOM 1135 C C . ASP A 1 153 ? -7.160 5.101 17.011 1.00 95.06 153 ASP A C 1
ATOM 1137 O O . ASP A 1 153 ? -8.113 5.194 16.247 1.00 95.06 153 ASP A O 1
ATOM 1141 N N . GLN A 1 154 ? -5.899 5.117 16.578 1.00 96.38 154 GLN A N 1
ATOM 1142 C CA . GLN A 1 154 ? -5.516 5.355 15.189 1.00 96.38 154 GLN A CA 1
ATOM 1143 C C . GLN A 1 154 ? -4.569 4.277 14.651 1.00 96.38 154 GLN A C 1
ATOM 1145 O O . GLN A 1 154 ? -4.004 3.470 15.397 1.00 96.38 154 GLN A O 1
ATOM 1150 N N . TYR A 1 155 ? -4.391 4.255 13.335 1.00 96.50 155 TYR A N 1
ATOM 1151 C CA . TYR A 1 155 ? -3.340 3.507 12.668 1.00 96.50 155 TYR A CA 1
ATOM 1152 C C . TYR A 1 155 ? -2.663 4.323 11.575 1.00 96.50 155 TYR A C 1
ATOM 1154 O O . TYR A 1 155 ? -3.260 5.226 11.000 1.00 96.50 155 TYR A O 1
ATOM 1162 N N . THR A 1 156 ? -1.429 3.952 11.254 1.00 96.00 156 THR A N 1
ATOM 1163 C CA . THR A 1 156 ? -0.697 4.462 10.091 1.00 96.00 156 THR A CA 1
ATOM 1164 C C . THR A 1 156 ? 0.060 3.322 9.409 1.00 96.00 156 THR A C 1
ATOM 1166 O O . THR A 1 156 ? 0.296 2.266 10.008 1.00 96.00 156 THR A O 1
ATOM 1169 N N . MET A 1 157 ? 0.413 3.503 8.137 1.00 94.50 157 MET A N 1
ATOM 1170 C CA . MET A 1 157 ? 1.308 2.585 7.436 1.00 94.50 157 MET A CA 1
ATOM 1171 C C . MET A 1 157 ? 2.750 2.986 7.743 1.00 94.50 157 MET A C 1
ATOM 1173 O O . MET A 1 157 ? 3.165 4.097 7.445 1.00 94.50 157 MET A O 1
ATOM 1177 N N . THR A 1 158 ? 3.520 2.092 8.351 1.00 90.75 158 THR A N 1
ATOM 1178 C CA . THR A 1 158 ? 4.880 2.398 8.824 1.00 90.75 158 THR A CA 1
ATOM 1179 C C . THR A 1 158 ? 5.958 1.877 7.896 1.00 90.75 158 THR A C 1
ATOM 1181 O O . THR A 1 158 ? 7.101 2.328 7.938 1.00 90.75 158 THR A O 1
ATOM 1184 N N . THR A 1 159 ? 5.642 0.887 7.066 1.00 87.50 159 THR A N 1
ATOM 1185 C CA . THR A 1 159 ? 6.620 0.297 6.157 1.00 87.50 159 THR A CA 1
ATOM 1186 C C . THR A 1 159 ? 5.951 -0.188 4.892 1.00 87.50 159 THR A C 1
ATOM 1188 O O . THR A 1 159 ? 4.923 -0.864 4.917 1.00 87.50 159 THR A O 1
ATOM 1191 N N . VAL A 1 160 ? 6.622 0.090 3.781 1.00 89.81 160 VAL A N 1
ATOM 1192 C CA . VAL A 1 160 ? 6.356 -0.517 2.487 1.00 89.81 160 VAL A CA 1
ATOM 1193 C C . VAL A 1 160 ? 7.641 -1.187 2.024 1.00 89.81 160 VAL A C 1
ATOM 1195 O O . VAL A 1 160 ? 8.701 -0.567 1.995 1.00 89.81 160 VAL A O 1
ATOM 1198 N N . ASN A 1 161 ? 7.557 -2.465 1.680 1.00 88.19 161 ASN A N 1
ATOM 1199 C CA . ASN A 1 161 ? 8.686 -3.242 1.202 1.00 88.19 161 ASN A CA 1
ATOM 1200 C C . ASN A 1 161 ? 8.376 -3.790 -0.185 1.00 88.19 161 ASN A C 1
ATOM 1202 O O . ASN A 1 161 ? 7.360 -4.445 -0.392 1.00 88.19 161 ASN A O 1
ATOM 1206 N N . VAL A 1 162 ? 9.278 -3.555 -1.126 1.00 87.94 162 VAL A N 1
ATOM 1207 C CA . VAL A 1 162 ? 9.215 -4.124 -2.466 1.00 87.94 162 VAL A CA 1
ATOM 1208 C C . VAL A 1 162 ? 10.446 -4.990 -2.648 1.00 87.94 162 VAL A C 1
ATOM 1210 O O . VAL A 1 162 ? 11.569 -4.541 -2.432 1.00 87.94 162 VAL A O 1
ATOM 1213 N N . SER A 1 163 ? 10.251 -6.226 -3.089 1.00 86.56 163 SER A N 1
ATOM 1214 C CA . SER A 1 163 ? 11.357 -7.072 -3.523 1.00 86.56 163 SER A CA 1
ATOM 1215 C C . SER A 1 163 ? 10.974 -7.884 -4.749 1.00 86.56 163 SER A C 1
ATOM 1217 O O . SER A 1 163 ? 9.797 -8.093 -5.042 1.00 86.56 163 SER A O 1
ATOM 1219 N N . TYR A 1 164 ? 11.981 -8.320 -5.493 1.00 87.94 164 TYR A N 1
ATOM 1220 C CA . TYR A 1 164 ? 11.799 -9.187 -6.642 1.00 87.94 164 TYR A CA 1
ATOM 1221 C C . TYR A 1 164 ? 12.977 -10.149 -6.759 1.00 87.94 164 TYR A C 1
ATOM 1223 O O . TYR A 1 164 ? 14.101 -9.836 -6.362 1.00 87.94 164 TYR A O 1
ATOM 1231 N N . THR A 1 165 ? 12.726 -11.332 -7.310 1.00 84.81 165 THR A N 1
ATOM 1232 C CA . THR A 1 165 ? 13.763 -12.315 -7.628 1.00 84.81 165 THR A CA 1
ATOM 1233 C C . THR A 1 165 ? 13.660 -12.721 -9.085 1.00 84.81 165 THR A C 1
ATOM 1235 O O . THR A 1 165 ? 12.583 -13.056 -9.570 1.00 84.81 165 THR A O 1
ATOM 1238 N N . THR A 1 166 ? 14.784 -12.716 -9.798 1.00 82.81 166 THR A N 1
ATOM 1239 C CA . THR A 1 166 ? 14.856 -13.248 -11.161 1.00 82.81 166 THR A CA 1
ATOM 1240 C C . THR A 1 166 ? 15.046 -14.764 -11.084 1.00 82.81 166 THR A C 1
ATOM 1242 O O . THR A 1 166 ? 15.831 -15.254 -10.275 1.00 82.81 166 THR A O 1
ATOM 1245 N N . GLY A 1 167 ? 14.345 -15.536 -11.921 1.00 64.44 167 GLY A N 1
ATOM 1246 C CA . GLY A 1 167 ? 14.394 -17.011 -11.917 1.00 64.44 167 GLY A CA 1
ATOM 1247 C C . GLY A 1 167 ? 15.747 -17.645 -12.299 1.00 64.44 167 GLY A C 1
ATOM 1248 O O . GLY A 1 167 ? 15.806 -18.826 -12.641 1.00 64.44 167 GLY A O 1
ATOM 1249 N N . TYR A 1 168 ? 16.841 -16.882 -12.280 1.00 57.44 168 TYR A N 1
ATOM 1250 C CA . TYR A 1 168 ? 18.174 -17.290 -12.708 1.00 57.44 168 TYR A CA 1
ATOM 1251 C C . TYR A 1 168 ? 19.054 -17.594 -11.471 1.00 57.44 168 TYR A C 1
ATOM 1253 O O . TYR A 1 168 ? 19.910 -16.795 -11.112 1.00 57.44 168 TYR A O 1
ATOM 1261 N N . TYR A 1 169 ? 18.857 -18.784 -10.867 1.00 51.16 169 TYR A N 1
ATOM 1262 C CA . TYR A 1 169 ? 19.576 -19.377 -9.702 1.00 51.16 169 TYR A CA 1
ATOM 1263 C C . TYR A 1 169 ? 19.220 -18.738 -8.330 1.00 51.16 169 TYR A C 1
ATOM 1265 O O . TYR A 1 169 ? 19.090 -17.532 -8.231 1.00 51.16 169 TYR A O 1
ATOM 1273 N N . ASP A 1 170 ? 19.014 -19.413 -7.189 1.00 46.62 170 ASP A N 1
ATOM 1274 C CA . ASP A 1 170 ? 19.456 -20.703 -6.641 1.00 46.62 170 ASP A CA 1
ATOM 1275 C C . ASP A 1 170 ? 18.457 -21.150 -5.533 1.00 46.62 170 ASP A C 1
ATOM 1277 O O . ASP A 1 170 ? 17.905 -20.318 -4.806 1.00 46.62 170 ASP A O 1
ATOM 1281 N N . PHE A 1 171 ? 18.245 -22.461 -5.357 1.00 46.19 171 PHE A N 1
ATOM 1282 C CA . PHE A 1 171 ? 17.276 -23.096 -4.430 1.00 46.19 171 PHE A CA 1
ATOM 1283 C C . PHE A 1 171 ? 17.465 -22.674 -2.949 1.00 46.19 171 PHE A C 1
ATOM 1285 O O . PHE A 1 171 ? 16.597 -22.886 -2.102 1.00 46.19 171 PHE A O 1
ATOM 1292 N N . VAL A 1 172 ? 18.607 -22.052 -2.640 1.00 50.78 172 VAL A N 1
ATOM 1293 C CA . VAL A 1 172 ? 19.007 -21.524 -1.329 1.00 50.78 172 VAL A CA 1
ATOM 1294 C C . VAL A 1 172 ? 18.204 -20.277 -0.919 1.00 50.78 172 VAL A C 1
ATOM 1296 O O . VAL A 1 172 ? 17.961 -20.092 0.271 1.00 50.78 172 VAL A O 1
ATOM 1299 N N . SER A 1 173 ? 17.727 -19.464 -1.872 1.00 47.03 173 SER A N 1
ATOM 1300 C CA . SER A 1 173 ? 16.944 -18.243 -1.586 1.00 47.03 173 SER A CA 1
ATOM 1301 C C . SER A 1 173 ? 15.573 -18.548 -0.952 1.00 47.03 173 SER A C 1
ATOM 1303 O O . SER A 1 173 ? 15.086 -17.820 -0.083 1.00 47.03 173 SER A O 1
ATOM 1305 N N . LEU A 1 174 ? 14.988 -19.696 -1.306 1.00 43.28 174 LEU A N 1
ATOM 1306 C CA . LEU A 1 174 ? 13.667 -20.134 -0.845 1.00 43.28 174 LEU A CA 1
ATOM 1307 C C . LEU A 1 174 ? 13.654 -20.529 0.645 1.00 43.28 174 LEU A C 1
ATOM 1309 O O . LEU A 1 174 ? 12.646 -20.348 1.321 1.00 43.28 174 LEU A O 1
ATOM 1313 N N . LEU A 1 175 ? 14.785 -21.009 1.181 1.00 44.50 175 LEU A N 1
ATOM 1314 C CA . LEU A 1 175 ? 14.933 -21.333 2.607 1.00 44.50 175 LEU A CA 1
ATOM 1315 C C . LEU A 1 175 ? 15.126 -20.085 3.480 1.00 44.50 175 LEU A C 1
ATOM 1317 O O . LEU A 1 175 ? 14.762 -20.101 4.654 1.00 44.50 175 LEU A O 1
ATOM 1321 N N . THR A 1 176 ? 15.652 -18.991 2.923 1.00 47.50 176 THR A N 1
ATOM 1322 C CA . THR A 1 176 ? 15.786 -17.717 3.645 1.00 47.50 176 THR A CA 1
ATOM 1323 C C . THR A 1 176 ? 14.452 -17.011 3.867 1.00 47.50 176 THR A C 1
ATOM 1325 O O . THR A 1 176 ? 14.319 -16.355 4.891 1.00 47.50 176 THR A O 1
ATOM 1328 N N . LYS A 1 177 ? 13.436 -17.207 3.011 1.00 43.34 177 LYS A N 1
ATOM 1329 C CA . LYS A 1 177 ? 12.092 -16.623 3.211 1.00 43.34 177 LYS A CA 1
ATOM 1330 C C . LYS A 1 177 ? 11.430 -17.045 4.538 1.00 43.34 177 LYS A C 1
ATOM 1332 O O . LYS A 1 177 ? 10.643 -16.290 5.089 1.00 43.34 177 LYS A O 1
ATOM 1337 N N . PHE A 1 178 ? 11.801 -18.198 5.104 1.00 39.47 178 PHE A N 1
ATOM 1338 C CA . PHE A 1 178 ? 11.216 -18.722 6.348 1.00 39.47 178 PHE A CA 1
ATOM 1339 C C . PHE A 1 178 ? 11.923 -18.283 7.647 1.00 39.47 178 PHE A C 1
ATOM 1341 O O . PHE A 1 178 ? 11.441 -18.605 8.730 1.00 39.47 178 PHE A O 1
ATOM 1348 N N . ALA A 1 179 ? 13.050 -17.562 7.582 1.00 35.78 179 ALA A N 1
ATOM 1349 C CA . ALA A 1 179 ? 13.858 -17.238 8.768 1.00 35.78 179 ALA A CA 1
ATOM 1350 C C . ALA A 1 179 ? 13.602 -15.842 9.386 1.00 35.78 179 ALA A C 1
ATOM 1352 O O . ALA A 1 179 ? 14.202 -15.527 10.412 1.00 35.78 179 ALA A O 1
ATOM 1353 N N . PHE A 1 180 ? 12.734 -15.003 8.806 1.00 47.16 180 PHE A N 1
ATOM 1354 C CA . PHE A 1 180 ? 12.685 -13.561 9.121 1.00 47.16 180 PHE A CA 1
ATOM 1355 C C . PHE A 1 180 ? 11.473 -13.069 9.927 1.00 47.16 180 PHE A C 1
ATOM 1357 O O . PHE A 1 180 ? 11.209 -11.874 9.972 1.00 47.16 180 PHE A O 1
ATOM 1364 N N . LEU A 1 181 ? 10.820 -13.949 10.689 1.00 35.69 181 LEU A N 1
ATOM 1365 C CA . LEU A 1 181 ? 10.054 -13.537 11.873 1.00 35.69 181 LEU A CA 1
ATOM 1366 C C . LEU A 1 181 ? 10.961 -13.624 13.109 1.00 35.69 181 LEU A C 1
ATOM 1368 O O . LEU A 1 181 ? 10.806 -14.504 13.951 1.00 35.69 181 LEU A O 1
ATOM 1372 N N . THR A 1 182 ? 11.948 -12.731 13.212 1.00 31.92 182 THR A N 1
ATOM 1373 C CA . THR A 1 182 ? 12.596 -12.458 14.506 1.00 31.92 182 THR A CA 1
ATOM 1374 C C . THR A 1 182 ? 12.209 -11.049 14.925 1.00 31.92 182 THR A C 1
ATOM 1376 O O . THR A 1 182 ? 12.837 -10.076 14.522 1.00 31.92 182 THR A O 1
ATOM 1379 N N . ILE A 1 183 ? 11.136 -10.956 15.712 1.00 33.56 183 ILE A N 1
ATOM 1380 C CA . ILE A 1 183 ? 10.731 -9.741 16.420 1.00 33.56 183 ILE A CA 1
ATOM 1381 C C . ILE A 1 183 ? 11.820 -9.470 17.467 1.00 33.56 183 ILE A C 1
ATOM 1383 O O . ILE A 1 183 ? 11.838 -10.109 18.519 1.00 33.56 183 ILE A O 1
ATOM 1387 N N . ASN A 1 184 ? 12.776 -8.591 17.157 1.00 30.55 184 ASN A N 1
ATOM 1388 C CA . ASN A 1 184 ? 13.692 -8.057 18.162 1.00 30.55 184 ASN A CA 1
ATOM 1389 C C . ASN A 1 184 ? 13.039 -6.830 18.806 1.00 30.55 184 ASN A C 1
ATOM 1391 O O . ASN A 1 184 ? 12.873 -5.790 18.174 1.00 30.55 184 ASN A O 1
ATOM 1395 N N . ASP A 1 185 ? 12.661 -7.003 20.070 1.00 33.91 185 ASP A N 1
ATOM 1396 C CA . ASP A 1 185 ? 12.112 -6.008 20.993 1.00 33.91 185 ASP A CA 1
ATOM 1397 C C . ASP A 1 185 ? 13.204 -5.023 21.443 1.00 33.91 185 ASP A C 1
ATOM 1399 O O . ASP A 1 185 ? 13.634 -5.046 22.590 1.00 33.91 185 ASP A O 1
ATOM 1403 N N . ASP A 1 186 ? 13.700 -4.188 20.528 1.00 30.14 186 ASP A N 1
ATOM 1404 C CA . ASP A 1 186 ? 14.505 -3.014 20.877 1.00 30.14 186 ASP A CA 1
ATOM 1405 C C . ASP A 1 186 ? 14.077 -1.825 20.006 1.00 30.14 186 ASP A C 1
ATOM 1407 O O . ASP A 1 186 ? 14.443 -1.672 18.839 1.00 30.14 186 ASP A O 1
ATOM 1411 N N . ARG A 1 187 ? 13.242 -0.972 20.605 1.00 37.38 187 ARG A N 1
ATOM 1412 C CA . ARG A 1 187 ? 12.720 0.263 20.015 1.00 37.38 187 ARG A CA 1
ATOM 1413 C C . ARG A 1 187 ? 13.877 1.183 19.610 1.00 37.38 187 ARG A C 1
ATOM 1415 O O . ARG A 1 187 ? 14.760 1.452 20.423 1.00 37.38 187 ARG A O 1
ATOM 1422 N N . ASN A 1 188 ? 13.788 1.715 18.389 1.00 30.84 188 ASN A N 1
ATOM 1423 C CA . ASN A 1 188 ? 14.542 2.841 17.806 1.00 30.84 188 ASN A CA 1
ATOM 1424 C C . ASN A 1 188 ? 15.587 2.539 16.727 1.00 30.84 188 ASN A C 1
ATOM 1426 O O . ASN A 1 188 ? 16.296 3.465 16.358 1.00 30.84 188 ASN A O 1
ATOM 1430 N N . ASN A 1 189 ? 15.668 1.333 16.166 1.00 30.81 189 ASN A N 1
ATOM 1431 C CA . ASN A 1 189 ? 16.302 1.140 14.854 1.00 30.81 189 ASN A CA 1
ATOM 1432 C C . ASN A 1 189 ? 15.777 -0.146 14.205 1.00 3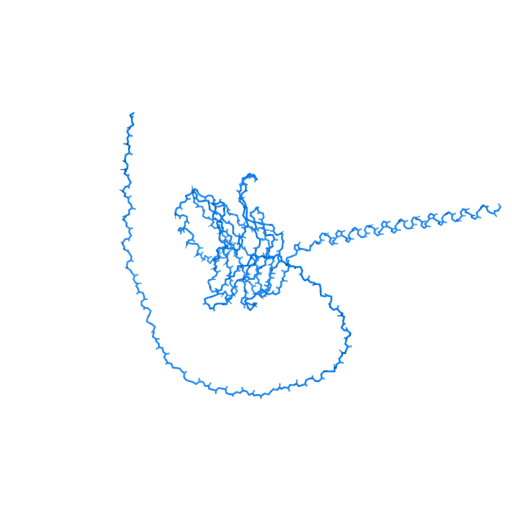0.81 189 ASN A C 1
ATOM 1434 O O . ASN A 1 189 ? 16.409 -1.200 14.300 1.00 30.81 189 ASN A O 1
ATOM 1438 N N . PHE A 1 190 ? 14.632 -0.058 13.525 1.00 35.03 190 PHE A N 1
ATOM 1439 C CA . PHE A 1 190 ? 14.246 -1.072 12.546 1.00 35.03 190 PHE A CA 1
ATOM 1440 C C . PHE A 1 190 ? 15.198 -0.947 11.350 1.00 35.03 190 PHE A C 1
ATOM 1442 O O . PHE A 1 190 ? 14.920 -0.289 10.354 1.00 35.03 190 PHE A O 1
ATOM 1449 N N . TYR A 1 191 ? 16.376 -1.561 11.453 1.00 32.84 191 TYR A N 1
ATOM 1450 C CA . TYR A 1 191 ? 17.113 -1.902 10.250 1.00 32.84 191 TYR A CA 1
ATOM 1451 C C . TYR A 1 191 ? 16.301 -2.990 9.557 1.00 32.84 191 TYR A C 1
ATOM 1453 O O . TYR A 1 191 ? 16.285 -4.137 10.009 1.00 32.84 191 TYR A O 1
ATOM 1461 N N . HIS A 1 192 ? 15.648 -2.648 8.447 1.00 37.41 192 HIS A N 1
ATOM 1462 C CA . HIS A 1 192 ? 15.341 -3.641 7.429 1.00 37.41 192 HIS A CA 1
ATOM 1463 C C . HIS A 1 192 ? 16.670 -4.251 6.987 1.00 37.41 192 HIS A C 1
ATOM 1465 O O . HIS A 1 192 ? 17.370 -3.725 6.122 1.00 37.41 192 HIS A O 1
ATOM 1471 N N . VAL A 1 193 ? 17.059 -5.357 7.622 1.00 34.28 193 VAL A N 1
ATOM 1472 C CA . VAL A 1 193 ? 18.127 -6.209 7.116 1.00 34.28 193 VAL A CA 1
ATOM 1473 C C . VAL A 1 193 ? 17.539 -6.934 5.917 1.00 34.28 193 VAL A C 1
ATOM 1475 O O . VAL A 1 193 ? 17.074 -8.067 6.003 1.00 34.28 193 VAL A O 1
ATOM 1478 N N . LEU A 1 194 ? 17.541 -6.245 4.781 1.00 37.75 194 LEU A N 1
ATOM 1479 C CA . LEU A 1 194 ? 17.481 -6.907 3.491 1.00 37.75 194 LEU A CA 1
ATOM 1480 C C . LEU A 1 194 ? 18.655 -7.884 3.447 1.00 37.75 194 LEU A C 1
ATOM 1482 O O . LEU A 1 194 ? 19.749 -7.539 3.915 1.00 37.75 194 LEU A O 1
ATOM 1486 N N . PRO A 1 195 ? 18.461 -9.107 2.933 1.00 34.81 195 PRO A N 1
ATOM 1487 C CA . PRO A 1 195 ? 19.551 -10.050 2.806 1.00 34.81 195 PRO A CA 1
ATOM 1488 C C . PRO A 1 195 ? 20.665 -9.414 1.971 1.00 34.81 195 PRO A C 1
ATOM 1490 O O . PRO A 1 195 ? 20.590 -9.311 0.752 1.00 34.81 195 PRO A O 1
ATOM 1493 N N . THR A 1 196 ? 21.750 -9.029 2.633 1.00 36.62 196 THR A N 1
ATOM 1494 C CA . THR A 1 196 ? 23.054 -8.980 1.993 1.00 36.62 196 THR A CA 1
ATOM 1495 C C . THR A 1 196 ? 23.547 -10.418 1.942 1.00 36.62 196 THR A C 1
ATOM 1497 O O . THR A 1 196 ? 23.951 -10.992 2.952 1.00 36.62 196 THR A O 1
ATOM 1500 N N . LYS A 1 197 ? 23.515 -11.032 0.756 1.00 35.16 197 LYS A N 1
ATOM 1501 C CA . LYS A 1 197 ? 24.424 -12.136 0.445 1.00 35.16 197 LYS A CA 1
ATOM 1502 C C . LYS A 1 197 ? 25.006 -11.960 -0.944 1.00 35.16 197 LYS A C 1
ATOM 1504 O O . LYS A 1 197 ? 24.267 -11.917 -1.918 1.00 35.16 197 LYS A O 1
ATOM 1509 N N . GLU A 1 198 ? 26.335 -11.885 -0.943 1.00 40.31 198 GLU A N 1
ATOM 1510 C CA . GLU A 1 198 ? 27.390 -12.089 -1.950 1.00 40.31 198 GLU A CA 1
ATOM 1511 C C . GLU A 1 198 ? 27.099 -12.368 -3.439 1.00 40.31 198 GLU A C 1
ATOM 1513 O O . GLU A 1 198 ? 28.079 -12.402 -4.166 1.00 40.31 198 GLU A O 1
ATOM 1518 N N . ASN A 1 199 ? 25.872 -12.540 -3.946 1.00 40.22 199 ASN A N 1
ATOM 1519 C CA . ASN A 1 199 ? 25.595 -12.616 -5.392 1.00 40.22 199 ASN A CA 1
ATOM 1520 C C . ASN A 1 199 ? 24.121 -12.393 -5.821 1.00 40.22 199 ASN A C 1
ATOM 1522 O O . ASN A 1 199 ? 23.787 -12.685 -6.966 1.00 40.22 199 ASN A O 1
ATOM 1526 N N . GLY A 1 200 ? 23.236 -11.872 -4.961 1.00 42.62 200 GLY A N 1
ATOM 1527 C CA . GLY A 1 200 ? 21.873 -11.475 -5.354 1.00 42.62 200 GLY A CA 1
ATOM 1528 C C . GLY A 1 200 ? 21.549 -10.065 -4.868 1.00 42.62 200 GLY A C 1
ATOM 1529 O O . GLY A 1 200 ? 21.477 -9.831 -3.663 1.00 42.62 200 GLY A O 1
ATOM 1530 N N . THR A 1 201 ? 21.394 -9.112 -5.786 1.00 40.00 201 THR A N 1
ATOM 1531 C CA . THR A 1 201 ? 21.111 -7.710 -5.455 1.00 40.00 201 THR A CA 1
ATOM 1532 C C . THR A 1 201 ? 19.656 -7.583 -5.007 1.00 40.00 201 THR A C 1
ATOM 1534 O O . THR A 1 201 ? 18.752 -7.538 -5.833 1.00 40.00 201 THR A O 1
ATOM 1537 N N . THR A 1 202 ? 19.412 -7.553 -3.696 1.00 46.53 202 THR A N 1
ATOM 1538 C CA . THR A 1 202 ? 18.090 -7.201 -3.156 1.00 46.53 202 THR A CA 1
ATOM 1539 C C . THR A 1 202 ? 18.102 -5.700 -2.882 1.00 46.53 202 THR A C 1
ATOM 1541 O O . THR A 1 202 ? 18.618 -5.256 -1.859 1.00 46.53 202 THR A O 1
ATOM 1544 N N . GLY A 1 203 ? 17.631 -4.910 -3.846 1.00 43.66 203 GLY A N 1
ATOM 1545 C CA . GLY A 1 203 ? 17.508 -3.460 -3.714 1.00 43.66 203 GLY A CA 1
ATOM 1546 C C . GLY A 1 203 ? 16.251 -3.105 -2.930 1.00 43.66 203 GLY A C 1
ATOM 1547 O O . GLY A 1 203 ? 15.189 -2.961 -3.516 1.00 43.66 203 GLY A O 1
ATOM 1548 N N . GLY A 1 204 ? 16.365 -2.986 -1.610 1.00 46.28 204 GLY A N 1
ATOM 1549 C CA . GLY A 1 204 ? 15.372 -2.282 -0.805 1.00 46.28 204 GLY A CA 1
ATOM 1550 C C . GLY A 1 204 ? 16.050 -1.093 -0.132 1.00 46.28 204 GLY A C 1
ATOM 1551 O O . GLY A 1 204 ? 17.143 -1.208 0.422 1.00 46.28 204 GLY A O 1
ATOM 1552 N N . LYS A 1 205 ? 15.43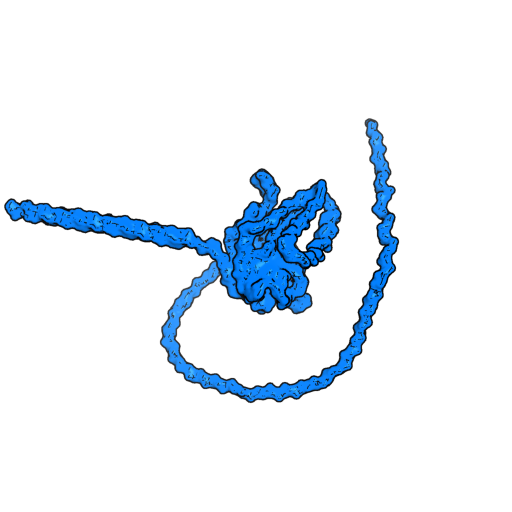5 0.079 -0.197 1.00 49.31 205 LYS A N 1
ATOM 1553 C CA . LYS A 1 205 ? 15.738 1.161 0.738 1.00 49.31 205 LYS A CA 1
ATOM 1554 C C . LYS A 1 205 ? 14.511 1.320 1.625 1.00 49.31 205 LYS A C 1
ATOM 1556 O O . LYS A 1 205 ? 13.411 1.301 1.073 1.00 49.31 205 LYS A O 1
ATOM 1561 N N . PRO A 1 206 ? 14.670 1.458 2.952 1.00 53.09 206 PRO A N 1
ATOM 1562 C CA . PRO A 1 206 ? 13.572 1.954 3.761 1.00 53.09 206 PRO A CA 1
ATOM 1563 C C . PRO A 1 206 ? 13.143 3.307 3.182 1.00 53.09 206 PRO A C 1
ATOM 1565 O O . PRO A 1 206 ? 13.979 4.137 2.810 1.00 53.09 206 PRO A O 1
ATOM 1568 N N . ILE A 1 207 ? 11.838 3.470 2.992 1.00 59.41 207 ILE A N 1
ATOM 1569 C CA . ILE A 1 207 ? 11.249 4.717 2.512 1.00 59.41 207 ILE A CA 1
ATOM 1570 C C . ILE A 1 207 ? 11.145 5.615 3.742 1.00 59.41 207 ILE A C 1
ATOM 1572 O O . ILE A 1 207 ? 10.107 5.672 4.387 1.00 59.41 207 ILE A O 1
ATOM 1576 N N . ASP A 1 208 ? 12.253 6.253 4.113 1.00 61.84 208 ASP A N 1
ATOM 1577 C CA . ASP A 1 208 ? 12.310 7.084 5.323 1.00 61.84 208 ASP A CA 1
ATOM 1578 C C . ASP A 1 208 ? 11.561 8.426 5.159 1.00 61.84 208 ASP A C 1
ATOM 1580 O O . ASP A 1 208 ? 11.339 9.128 6.141 1.00 61.84 208 ASP A O 1
ATOM 1584 N N . ASP A 1 209 ? 11.138 8.775 3.935 1.00 69.56 209 ASP A N 1
ATOM 1585 C CA . ASP A 1 209 ? 10.629 10.113 3.596 1.00 69.56 209 ASP A CA 1
ATOM 1586 C C . ASP A 1 209 ? 9.128 10.170 3.240 1.00 69.56 209 ASP A C 1
ATOM 1588 O O . ASP A 1 209 ? 8.636 11.241 2.882 1.00 69.56 209 ASP A O 1
ATOM 1592 N N . PHE A 1 210 ? 8.380 9.060 3.314 1.00 78.06 210 PHE A N 1
ATOM 1593 C CA . PHE A 1 210 ? 6.937 9.081 3.035 1.00 78.06 210 PHE A CA 1
ATOM 1594 C C . PHE A 1 210 ? 6.123 9.006 4.329 1.00 78.06 210 PHE A C 1
ATOM 1596 O O . PHE A 1 210 ? 6.116 7.978 5.003 1.00 78.06 210 PHE A O 1
ATOM 1603 N N . ASP A 1 211 ? 5.417 10.091 4.646 1.00 86.38 211 ASP A N 1
ATOM 1604 C CA . ASP A 1 211 ? 4.527 10.173 5.804 1.00 86.38 211 ASP A CA 1
ATOM 1605 C C . ASP A 1 211 ? 3.116 9.722 5.401 1.00 86.38 211 ASP A C 1
ATOM 1607 O O . ASP A 1 211 ? 2.465 10.345 4.556 1.00 86.38 211 ASP A O 1
ATOM 1611 N N . PHE A 1 212 ? 2.662 8.599 5.956 1.00 89.94 212 PHE A N 1
ATOM 1612 C CA . PHE A 1 212 ? 1.308 8.100 5.729 1.00 89.94 212 PHE A CA 1
ATOM 1613 C C . PHE A 1 212 ? 0.351 8.702 6.760 1.00 89.94 212 PHE A C 1
ATOM 1615 O O . PHE A 1 212 ? 0.710 8.804 7.935 1.00 89.94 212 PHE A O 1
ATOM 1622 N N . PRO A 1 213 ? -0.879 9.071 6.356 1.00 93.31 213 PRO A N 1
ATOM 1623 C CA . PRO A 1 213 ? -1.832 9.676 7.275 1.00 93.31 213 PRO A CA 1
ATOM 1624 C C . PRO A 1 213 ? -2.166 8.727 8.433 1.00 93.31 213 PRO A C 1
ATOM 1626 O O . PRO A 1 213 ? -2.306 7.516 8.244 1.00 93.31 213 PRO A O 1
ATOM 1629 N N . GLU A 1 214 ? -2.321 9.298 9.626 1.00 95.38 214 GLU A N 1
ATOM 1630 C CA . GLU A 1 214 ? -2.922 8.617 10.771 1.00 95.38 214 GLU A CA 1
ATOM 1631 C C . GLU A 1 214 ? -4.447 8.602 10.598 1.00 95.38 214 GLU A C 1
ATOM 1633 O O . GLU A 1 214 ? -5.051 9.638 10.329 1.00 95.38 214 GLU A O 1
ATOM 1638 N 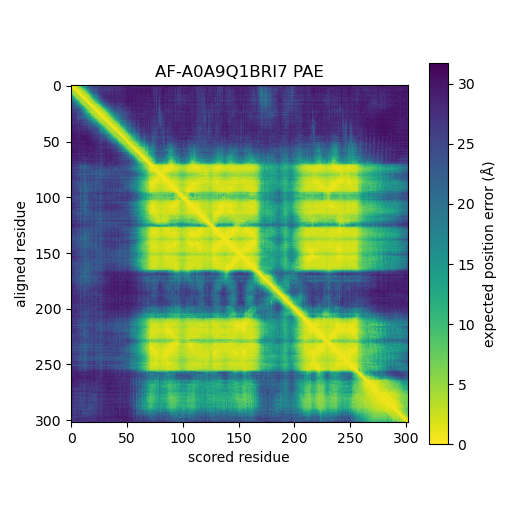N . VAL A 1 215 ? -5.061 7.427 10.734 1.00 97.12 215 VAL A N 1
ATOM 1639 C CA . VAL A 1 215 ? -6.477 7.174 10.415 1.00 97.12 215 VAL A CA 1
ATOM 1640 C C . VAL A 1 215 ? -7.145 6.513 11.613 1.00 97.12 215 VAL A C 1
ATOM 1642 O O . VAL A 1 215 ? -6.546 5.637 12.239 1.00 97.12 215 VAL A O 1
ATOM 1645 N N . GLU A 1 216 ? -8.381 6.888 11.947 1.00 97.12 216 GLU A N 1
ATOM 1646 C CA . GLU A 1 216 ? -9.089 6.307 13.097 1.00 97.12 216 GLU A CA 1
ATOM 1647 C C . GLU A 1 216 ? -9.336 4.791 12.921 1.00 97.12 216 GLU A C 1
ATOM 1649 O O . GLU A 1 216 ? -9.631 4.283 11.834 1.00 97.12 216 GLU A O 1
ATOM 1654 N N . LEU A 1 217 ? -9.213 4.018 14.002 1.00 96.38 217 LEU A N 1
ATOM 1655 C CA . LEU A 1 217 ? -9.519 2.589 13.996 1.00 96.38 217 LEU A CA 1
ATOM 1656 C C . LEU A 1 217 ? -10.996 2.367 13.666 1.00 96.38 217 LEU A C 1
ATOM 1658 O O . LEU A 1 217 ? -11.890 2.901 14.314 1.00 96.38 217 LEU A O 1
ATOM 1662 N N . GLY A 1 218 ? -11.246 1.500 12.687 1.00 96.19 218 GLY A N 1
ATOM 1663 C CA . GLY A 1 218 ? -12.585 1.286 12.139 1.00 96.19 218 GLY A CA 1
ATOM 1664 C C . GLY A 1 218 ? -12.916 2.207 10.965 1.00 96.19 218 GLY A C 1
ATOM 1665 O O . GLY A 1 218 ? -13.936 1.972 10.325 1.00 96.19 218 GLY A O 1
ATOM 1666 N N . HIS A 1 219 ? -12.059 3.178 10.630 1.00 97.94 219 HIS A N 1
ATOM 1667 C CA . HIS A 1 219 ? -12.078 3.897 9.356 1.00 97.94 219 HIS A CA 1
ATOM 1668 C C . HIS A 1 219 ? -11.076 3.286 8.373 1.00 97.94 219 HIS A C 1
ATOM 1670 O O . HIS A 1 219 ? -10.116 2.601 8.744 1.00 97.94 219 HIS A O 1
ATOM 1676 N N . SER A 1 220 ? -11.317 3.530 7.092 1.00 97.88 220 SER A N 1
ATOM 1677 C CA . SER A 1 220 ? -10.445 3.139 5.991 1.00 97.88 220 SER A CA 1
ATOM 1678 C C . SER A 1 220 ? -9.781 4.370 5.402 1.00 97.88 220 SER A C 1
ATOM 1680 O O . SER A 1 220 ? -10.396 5.424 5.353 1.00 97.88 220 SER A O 1
ATOM 1682 N N . VAL A 1 221 ? -8.562 4.235 4.900 1.00 97.12 221 VAL A N 1
ATOM 1683 C CA . VAL A 1 221 ? -7.915 5.296 4.118 1.00 97.12 221 VAL A CA 1
ATOM 1684 C C . VAL A 1 221 ? -8.104 5.029 2.634 1.00 97.12 221 VAL A C 1
ATOM 1686 O O . VAL A 1 221 ? -7.954 3.881 2.215 1.00 97.12 221 VAL A O 1
ATOM 1689 N N . HIS A 1 222 ? -8.441 6.049 1.843 1.00 96.25 222 HIS A N 1
ATOM 1690 C CA . HIS A 1 222 ? -8.573 5.960 0.384 1.00 96.25 222 HIS A CA 1
ATOM 1691 C C . HIS A 1 222 ? -7.728 7.040 -0.285 1.00 96.25 222 HIS A C 1
ATOM 1693 O O . HIS A 1 222 ? -7.893 8.227 -0.034 1.00 96.25 222 HIS A O 1
ATOM 1699 N N . CYS A 1 223 ? -6.789 6.643 -1.136 1.00 94.88 223 CYS A N 1
ATOM 1700 C CA . CYS A 1 223 ? -5.911 7.591 -1.809 1.00 94.88 223 CYS A CA 1
ATOM 1701 C C . CYS A 1 223 ? -5.682 7.199 -3.260 1.00 94.88 223 CYS A C 1
ATOM 1703 O O . CYS A 1 223 ? -5.808 6.030 -3.639 1.00 94.88 223 CYS A O 1
ATOM 1705 N N . LYS A 1 224 ? -5.325 8.195 -4.065 1.00 93.94 224 LYS A N 1
ATOM 1706 C CA . LYS A 1 224 ? -5.032 8.068 -5.490 1.00 93.94 224 LYS A CA 1
ATOM 1707 C C . LYS A 1 224 ? -3.715 8.743 -5.808 1.00 93.94 224 LYS A C 1
ATOM 1709 O O . LYS A 1 224 ? -3.284 9.633 -5.079 1.00 93.94 224 LYS A O 1
ATOM 1714 N N . ASP A 1 225 ? -3.096 8.285 -6.888 1.00 92.81 225 ASP A N 1
ATOM 1715 C CA . ASP A 1 225 ? -1.916 8.908 -7.481 1.00 92.81 225 ASP A CA 1
ATOM 1716 C C . ASP A 1 225 ? -0.760 9.145 -6.489 1.00 92.81 225 ASP A C 1
ATOM 1718 O O . ASP A 1 225 ? -0.076 10.169 -6.512 1.00 92.81 225 ASP A O 1
ATOM 1722 N N . VAL A 1 226 ? -0.511 8.169 -5.611 1.00 92.00 226 VAL A N 1
ATOM 1723 C CA . VAL A 1 226 ? 0.554 8.256 -4.606 1.00 92.00 226 VAL A CA 1
ATOM 1724 C C . VAL A 1 226 ? 1.846 7.655 -5.153 1.00 92.00 226 VAL A C 1
ATOM 1726 O O . VAL A 1 226 ? 1.933 6.458 -5.434 1.00 92.00 226 VAL A O 1
ATOM 1729 N N . HIS A 1 227 ? 2.877 8.490 -5.274 1.00 91.06 227 HIS A N 1
ATOM 1730 C CA . HIS A 1 227 ? 4.205 8.095 -5.735 1.00 91.06 227 HIS A CA 1
ATOM 1731 C C . HIS A 1 227 ? 5.157 7.875 -4.561 1.00 91.06 227 HIS A C 1
ATOM 1733 O O . HIS A 1 227 ? 5.419 8.781 -3.774 1.00 91.06 227 HIS A O 1
ATOM 1739 N N . ILE A 1 228 ? 5.719 6.674 -4.492 1.00 88.19 228 ILE A N 1
ATOM 1740 C CA . ILE A 1 228 ? 6.780 6.298 -3.565 1.00 88.19 228 ILE A CA 1
ATOM 1741 C C . ILE A 1 228 ? 8.022 6.047 -4.410 1.00 88.19 228 ILE A C 1
ATOM 1743 O O . ILE A 1 228 ? 8.268 4.953 -4.934 1.00 88.19 228 ILE A O 1
ATOM 1747 N N . GLU A 1 229 ? 8.760 7.129 -4.633 1.00 82.12 229 GLU A N 1
ATOM 1748 C CA . GLU A 1 229 ? 9.863 7.114 -5.576 1.00 82.12 229 GLU A CA 1
ATOM 1749 C C . GLU A 1 229 ? 11.029 6.233 -5.100 1.00 82.12 229 GLU A C 1
ATOM 1751 O O . GLU A 1 229 ? 11.355 6.214 -3.910 1.00 82.12 229 GLU A O 1
ATOM 1756 N N . PRO A 1 230 ? 11.723 5.548 -6.028 1.00 79.56 230 PRO A N 1
ATOM 1757 C CA . PRO A 1 230 ? 11.405 5.379 -7.452 1.00 79.56 230 PRO A CA 1
ATOM 1758 C C . PRO A 1 230 ? 10.666 4.061 -7.786 1.00 79.56 230 PRO A C 1
ATOM 1760 O O . PRO A 1 230 ? 10.451 3.772 -8.963 1.00 79.56 230 PRO A O 1
ATOM 1763 N N . TYR A 1 231 ? 10.289 3.246 -6.793 1.00 84.88 231 TYR A N 1
ATOM 1764 C CA . TYR A 1 231 ? 9.915 1.837 -7.019 1.00 84.88 231 TYR A CA 1
ATOM 1765 C C . TYR A 1 231 ? 8.423 1.562 -7.075 1.00 84.88 231 TYR A C 1
ATOM 1767 O O . TYR A 1 231 ? 8.017 0.557 -7.657 1.00 84.88 231 TYR A O 1
ATOM 1775 N N . LEU A 1 232 ? 7.600 2.396 -6.448 1.00 92.00 232 LEU A N 1
ATOM 1776 C CA . LEU A 1 232 ? 6.202 2.066 -6.232 1.00 92.00 232 LEU A CA 1
ATOM 1777 C C . LEU A 1 232 ? 5.312 3.253 -6.559 1.00 92.00 232 LEU A C 1
ATOM 1779 O O . LEU A 1 232 ? 5.523 4.375 -6.113 1.00 92.00 232 LEU A O 1
ATOM 1783 N N . TYR A 1 233 ? 4.292 2.977 -7.350 1.00 94.50 233 TYR A N 1
ATOM 1784 C CA . TYR A 1 233 ? 3.260 3.936 -7.683 1.00 94.50 233 TYR A CA 1
ATOM 1785 C C . TYR A 1 233 ? 1.910 3.314 -7.369 1.00 94.50 233 TYR A C 1
ATOM 1787 O O . TYR A 1 233 ? 1.536 2.297 -7.955 1.00 94.50 233 TYR A O 1
ATOM 1795 N N . PHE A 1 234 ? 1.190 3.908 -6.429 1.00 94.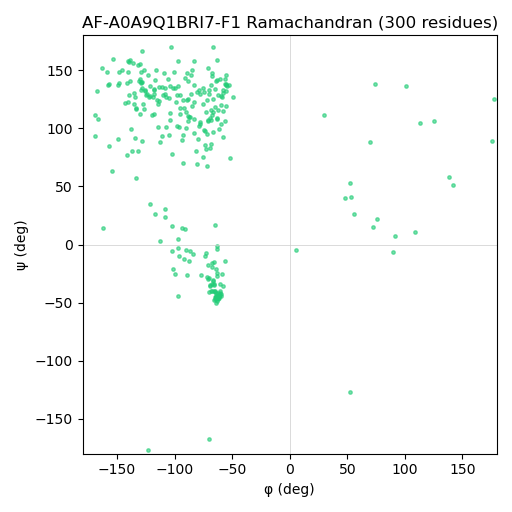94 234 PHE A N 1
ATOM 1796 C CA . PHE A 1 234 ? -0.190 3.559 -6.165 1.00 94.94 234 PHE A CA 1
ATOM 1797 C C . PHE A 1 234 ? -1.091 4.401 -7.070 1.00 94.94 234 PHE A C 1
ATOM 1799 O O . PHE A 1 234 ? -1.273 5.592 -6.827 1.00 94.94 234 PHE A O 1
ATOM 1806 N N . GLU A 1 235 ? -1.665 3.774 -8.100 1.00 95.38 235 GLU A N 1
ATOM 1807 C CA . GLU A 1 235 ? -2.705 4.408 -8.923 1.00 95.38 235 GLU A CA 1
ATOM 1808 C C . GLU A 1 235 ? -3.923 4.713 -8.036 1.00 95.38 235 GLU A C 1
ATOM 1810 O O . GLU A 1 235 ? -4.442 5.825 -8.028 1.00 95.38 235 GLU A O 1
ATOM 1815 N N . GLU A 1 236 ? -4.340 3.730 -7.234 1.00 95.81 236 GLU A N 1
ATOM 1816 C CA . GLU A 1 236 ? -5.415 3.873 -6.254 1.00 95.81 236 GLU A CA 1
ATOM 1817 C C . GLU A 1 236 ? -5.272 2.811 -5.159 1.00 95.81 236 GLU A C 1
ATOM 1819 O O . GLU A 1 236 ? -4.991 1.643 -5.449 1.00 95.81 236 GLU A O 1
ATOM 1824 N N . TYR A 1 237 ? -5.489 3.190 -3.901 1.00 96.56 237 TYR A N 1
ATOM 1825 C CA . TYR A 1 237 ? -5.547 2.241 -2.796 1.00 96.56 237 TYR A CA 1
ATOM 1826 C C . TYR A 1 237 ? -6.636 2.580 -1.789 1.00 96.56 237 TYR A C 1
ATOM 1828 O O . TYR A 1 237 ? -6.929 3.745 -1.538 1.00 96.56 237 TYR A O 1
ATOM 1836 N N . LYS A 1 238 ? -7.201 1.543 -1.172 1.00 97.19 238 LYS A N 1
ATOM 1837 C CA . LYS A 1 238 ? -8.079 1.647 -0.013 1.00 97.19 238 LYS A CA 1
ATOM 1838 C C . LYS A 1 238 ? -7.663 0.634 1.046 1.00 97.19 238 LYS A C 1
ATOM 1840 O O . LYS A 1 238 ? -7.747 -0.567 0.791 1.00 97.19 238 LYS A O 1
ATOM 1845 N N . PHE A 1 239 ? -7.237 1.083 2.223 1.00 97.94 239 PHE A N 1
ATOM 1846 C CA . PHE A 1 239 ? -6.726 0.194 3.272 1.00 97.94 239 PHE A CA 1
ATOM 1847 C C . PHE A 1 239 ? -7.629 0.170 4.505 1.00 97.94 239 PHE A C 1
ATOM 1849 O O . PHE A 1 239 ? -8.083 1.206 4.976 1.00 97.94 239 PHE A O 1
ATOM 1856 N N . GLN A 1 240 ? -7.869 -1.036 5.022 1.00 97.69 240 GLN A N 1
ATOM 1857 C CA . GLN A 1 240 ? -8.454 -1.317 6.332 1.00 97.69 240 GLN A CA 1
ATOM 1858 C C . GLN A 1 240 ? -7.656 -2.473 6.974 1.00 97.69 240 GLN A C 1
ATOM 1860 O O . GLN A 1 240 ? -8.085 -3.630 6.913 1.00 97.69 240 GLN A O 1
ATOM 1865 N N . PRO A 1 241 ? -6.480 -2.202 7.569 1.00 96.44 241 PRO A N 1
ATOM 1866 C CA . PRO A 1 241 ? -5.618 -3.230 8.176 1.00 96.44 241 PRO A CA 1
ATOM 1867 C C . PRO A 1 241 ? -6.164 -3.793 9.502 1.00 96.44 241 PRO A C 1
ATOM 1869 O O . PRO A 1 241 ? -5.633 -4.742 10.070 1.00 96.44 241 PRO A O 1
ATOM 1872 N N . PHE A 1 242 ? -7.239 -3.198 10.006 1.00 96.31 242 PHE A N 1
ATOM 1873 C CA . PHE A 1 242 ? -7.839 -3.484 11.300 1.00 96.31 242 PHE A CA 1
ATOM 1874 C C . PHE A 1 242 ? -9.362 -3.620 11.121 1.00 96.31 242 PHE A C 1
ATOM 1876 O O . PHE A 1 242 ? -10.154 -2.868 11.687 1.00 96.31 242 PHE A O 1
ATOM 1883 N N . ALA A 1 243 ? -9.786 -4.537 10.247 1.00 96.56 243 ALA A N 1
ATOM 1884 C CA . ALA A 1 243 ? -11.171 -4.661 9.778 1.00 96.56 243 ALA A CA 1
ATOM 1885 C C . ALA A 1 243 ? -12.148 -5.198 10.838 1.00 96.56 243 ALA A C 1
ATOM 1887 O O . ALA A 1 243 ? -13.357 -5.010 10.735 1.00 96.56 243 ALA A O 1
ATOM 1888 N N . GLN A 1 244 ? -11.655 -5.822 11.905 1.00 95.06 244 GLN A N 1
ATOM 1889 C CA . GLN A 1 244 ? -12.479 -6.271 13.028 1.00 95.06 244 GLN A CA 1
ATOM 1890 C C . GLN A 1 244 ? -13.154 -5.113 13.783 1.00 95.06 244 GLN A C 1
ATOM 1892 O O . GLN A 1 244 ? -14.166 -5.332 14.446 1.00 95.06 244 GLN A O 1
ATOM 1897 N N . TRP A 1 245 ? -12.631 -3.887 13.666 1.00 95.44 245 TRP A N 1
ATOM 1898 C CA . TRP A 1 245 ? -13.259 -2.682 14.222 1.00 95.44 245 TRP A CA 1
ATOM 1899 C C . TRP A 1 245 ? -14.328 -2.071 13.304 1.00 95.44 245 TRP A C 1
ATOM 1901 O O . TRP A 1 245 ? -15.065 -1.194 13.736 1.00 95.44 245 TRP A O 1
ATOM 1911 N N . SER A 1 246 ? -14.460 -2.574 12.076 1.00 95.62 246 SER A N 1
ATOM 1912 C CA . SER A 1 246 ? -15.437 -2.153 11.064 1.00 95.62 246 SER A CA 1
ATOM 1913 C C . SER A 1 246 ? -16.330 -3.320 10.619 1.00 95.62 246 SER A C 1
ATOM 1915 O O . SER A 1 246 ? -16.687 -3.439 9.448 1.00 95.62 246 SER A O 1
ATOM 1917 N N . GLU A 1 247 ? -16.656 -4.227 11.549 1.00 95.19 247 GLU A N 1
ATOM 1918 C CA . GLU A 1 247 ? -17.511 -5.407 11.316 1.00 95.19 247 GLU A CA 1
ATOM 1919 C C . GLU A 1 247 ? -17.017 -6.331 10.179 1.00 95.19 247 GLU A C 1
ATOM 1921 O O . GLU A 1 247 ? -17.792 -7.054 9.552 1.00 95.19 247 GLU A O 1
ATOM 1926 N N . GLY A 1 248 ? -15.710 -6.326 9.902 1.00 94.25 248 GLY A N 1
ATOM 1927 C CA . GLY A 1 248 ? -15.107 -7.089 8.811 1.00 94.25 248 GLY A CA 1
ATOM 1928 C C . GLY A 1 248 ? -15.346 -6.482 7.425 1.00 94.25 248 GLY A C 1
ATOM 1929 O O . GLY A 1 248 ? -15.293 -7.208 6.433 1.00 94.25 248 GLY A O 1
ATOM 1930 N N . GLY A 1 249 ? -15.640 -5.182 7.337 1.00 96.44 249 GLY A N 1
ATOM 1931 C CA . GLY A 1 249 ? -15.793 -4.424 6.093 1.00 96.44 249 GLY A CA 1
ATOM 1932 C C . GLY A 1 249 ? -14.854 -3.220 6.013 1.00 96.44 249 GLY A C 1
ATOM 1933 O O . GLY A 1 249 ? -14.043 -2.989 6.904 1.00 96.44 249 GLY A O 1
ATOM 1934 N N . PHE A 1 250 ? -14.961 -2.435 4.941 1.00 97.44 250 PHE A N 1
ATOM 1935 C CA . PHE A 1 250 ? -14.362 -1.099 4.925 1.00 97.44 250 PHE A CA 1
ATOM 1936 C C . PHE A 1 250 ? -15.206 -0.158 5.784 1.00 97.44 250 PHE A C 1
ATOM 1938 O O . PHE A 1 250 ? -16.424 -0.111 5.606 1.00 97.44 250 PHE A O 1
ATOM 1945 N N . GLY A 1 251 ? -14.552 0.590 6.668 1.00 97.31 251 GLY A N 1
ATOM 1946 C CA . GLY A 1 251 ? -15.172 1.670 7.420 1.00 97.31 251 GLY A CA 1
ATOM 1947 C C . GLY A 1 251 ? -15.527 2.898 6.587 1.00 97.31 251 GLY A C 1
ATOM 1948 O O . GLY A 1 251 ? -15.471 2.883 5.350 1.00 97.31 251 GLY A O 1
ATOM 1949 N N . GLU A 1 252 ? -15.843 3.989 7.288 1.00 97.19 252 GLU A N 1
ATOM 1950 C CA . GLU A 1 252 ? -15.867 5.329 6.693 1.00 97.19 252 GLU A CA 1
ATOM 1951 C C . GLU A 1 252 ? -14.506 5.617 6.042 1.00 97.19 252 GLU A C 1
ATOM 1953 O O . GLU A 1 252 ? -13.471 5.193 6.553 1.00 97.19 252 GLU A O 1
ATOM 1958 N N . ALA A 1 253 ? -14.506 6.213 4.851 1.00 96.12 253 ALA A N 1
ATOM 1959 C CA . ALA A 1 253 ? -13.279 6.463 4.105 1.00 96.12 253 ALA A CA 1
ATOM 1960 C C . ALA A 1 253 ? -12.745 7.862 4.422 1.00 96.12 253 ALA A C 1
ATOM 1962 O O . ALA A 1 253 ? -13.453 8.849 4.235 1.00 96.12 253 ALA A O 1
ATOM 1963 N N . GLU A 1 254 ? -11.496 7.928 4.864 1.00 95.62 254 GLU A N 1
ATOM 1964 C CA . GLU A 1 254 ? -10.710 9.147 4.963 1.00 95.62 254 GLU A CA 1
ATOM 1965 C C . GLU A 1 254 ? -9.852 9.269 3.704 1.00 95.62 254 GLU A C 1
ATOM 1967 O O . GLU A 1 254 ? -8.955 8.456 3.454 1.00 95.62 254 GLU A O 1
ATOM 1972 N N . ASP A 1 255 ? -10.165 10.265 2.878 1.00 94.38 255 ASP A N 1
ATOM 1973 C CA . ASP A 1 255 ? -9.420 10.510 1.649 1.00 94.38 255 ASP A CA 1
ATOM 1974 C C . ASP A 1 255 ? -8.069 11.173 1.966 1.00 94.38 255 ASP A C 1
ATOM 1976 O O . ASP A 1 255 ? -8.020 12.146 2.727 1.00 94.38 255 ASP A O 1
ATOM 1980 N N . CYS A 1 256 ? -6.973 10.704 1.354 1.00 90.56 256 CYS A N 1
ATOM 1981 C CA . CYS A 1 256 ? -5.697 11.421 1.443 1.00 90.56 256 CYS A CA 1
ATOM 1982 C C . CYS A 1 256 ? -5.860 12.865 0.953 1.00 90.56 256 CYS A C 1
ATOM 1984 O O . CYS A 1 256 ? -6.493 13.128 -0.072 1.00 90.56 256 CYS A O 1
ATOM 1986 N N . GLU A 1 257 ? -5.176 13.808 1.604 1.00 78.25 257 GLU A N 1
ATOM 1987 C CA . GLU A 1 257 ? -5.190 15.223 1.204 1.00 78.25 257 GLU A CA 1
ATOM 1988 C C . GLU A 1 257 ? -4.591 15.497 -0.193 1.00 78.25 257 GLU A C 1
ATOM 1990 O O . GLU A 1 257 ? -4.643 16.633 -0.659 1.00 78.25 257 GLU A O 1
ATOM 1995 N N . GLY A 1 258 ? -4.097 14.472 -0.898 1.00 60.78 258 GLY A N 1
ATOM 1996 C CA . GLY A 1 258 ? -3.584 14.561 -2.268 1.00 60.78 258 GLY A CA 1
ATOM 1997 C C . GLY A 1 258 ? -4.618 14.980 -3.320 1.00 60.78 258 GLY A C 1
ATOM 1998 O O . GLY A 1 258 ? -4.238 15.599 -4.306 1.00 60.78 258 GLY A O 1
ATOM 1999 N N . ASP A 1 259 ? -5.913 14.748 -3.078 1.00 50.75 259 ASP A N 1
ATOM 2000 C CA . ASP A 1 259 ? -6.989 15.198 -3.983 1.00 50.75 259 ASP A CA 1
ATOM 2001 C C . ASP A 1 259 ? -7.456 16.633 -3.689 1.00 50.75 259 ASP A C 1
ATOM 2003 O O . ASP A 1 259 ? -8.273 17.210 -4.414 1.00 50.75 259 ASP A O 1
ATOM 2007 N N . LYS A 1 260 ? -6.939 17.255 -2.623 1.00 50.75 260 LYS A N 1
ATOM 2008 C CA . LYS A 1 260 ? -7.119 18.685 -2.406 1.00 50.75 260 LYS A CA 1
ATOM 2009 C C . LYS A 1 260 ? -5.921 19.375 -3.012 1.00 50.75 260 LYS A C 1
ATOM 2011 O O . LYS A 1 260 ? -4.946 19.678 -2.331 1.00 50.75 260 LYS A O 1
ATOM 2016 N N . ASP A 1 261 ? -6.062 19.717 -4.284 1.00 53.59 261 ASP A N 1
ATOM 2017 C CA . ASP A 1 261 ? -5.375 20.836 -4.903 1.00 53.59 261 ASP A CA 1
ATOM 2018 C C . ASP A 1 261 ? -5.588 22.125 -4.070 1.00 53.59 261 ASP A C 1
ATOM 2020 O O . ASP A 1 261 ? -6.345 23.039 -4.414 1.00 53.59 261 ASP A O 1
ATOM 2024 N N . GLY A 1 262 ? -4.906 22.227 -2.930 1.00 49.47 262 GLY A N 1
ATOM 2025 C CA . GLY A 1 262 ? -4.768 23.452 -2.159 1.00 49.47 262 GLY A CA 1
ATOM 2026 C C . GLY A 1 262 ? -4.027 24.492 -2.988 1.00 49.47 262 GLY A C 1
ATOM 2027 O O . GLY A 1 262 ? -4.292 25.684 -2.859 1.00 49.47 262 GLY A O 1
ATOM 2028 N N . LEU A 1 263 ? -3.180 24.046 -3.922 1.00 54.78 263 LEU A N 1
ATOM 2029 C CA . LEU A 1 263 ? -2.640 24.897 -4.968 1.00 54.78 263 LEU A CA 1
ATOM 2030 C C . LEU A 1 263 ? -3.748 25.406 -5.888 1.00 54.78 263 LEU A C 1
ATOM 2032 O O . LEU A 1 263 ? -3.823 26.615 -6.051 1.00 54.78 263 LEU A O 1
ATOM 2036 N N . ASP A 1 264 ? -4.638 24.574 -6.428 1.00 60.94 264 ASP A N 1
ATOM 2037 C CA . ASP A 1 264 ? -5.666 25.075 -7.350 1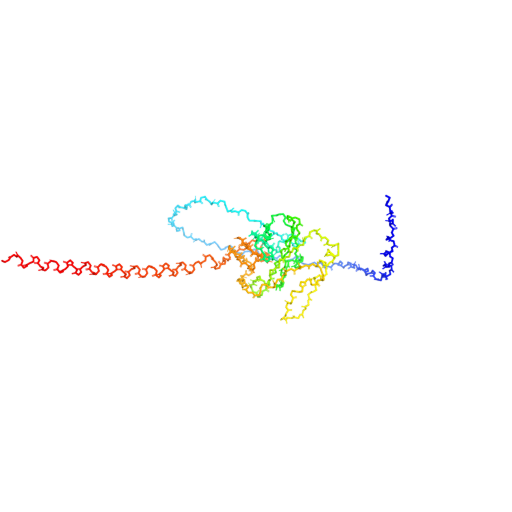.00 60.94 264 ASP A CA 1
ATOM 2038 C C . ASP A 1 264 ? -6.678 25.972 -6.623 1.00 60.94 264 ASP A C 1
ATOM 2040 O O . ASP A 1 264 ? -6.973 27.066 -7.086 1.00 60.94 264 ASP A O 1
ATOM 2044 N N . THR A 1 265 ? -7.093 25.641 -5.397 1.00 68.38 265 THR A N 1
ATOM 2045 C CA . THR A 1 265 ? -7.982 26.527 -4.622 1.00 68.38 265 THR A CA 1
ATOM 2046 C C . THR A 1 265 ? -7.314 27.868 -4.290 1.00 68.38 265 THR A C 1
ATOM 2048 O O . THR A 1 265 ? -7.927 28.925 -4.462 1.00 68.38 265 THR A O 1
ATOM 2051 N N . VAL A 1 266 ? -6.046 27.874 -3.857 1.00 74.31 266 VAL A N 1
ATOM 2052 C CA . VAL A 1 266 ? -5.319 29.120 -3.560 1.00 74.31 266 VAL A CA 1
ATOM 2053 C C . VAL A 1 266 ? -5.009 29.899 -4.841 1.00 74.31 266 VAL A C 1
ATOM 2055 O O . VAL A 1 266 ? -5.197 31.114 -4.858 1.00 74.31 266 VAL A O 1
ATOM 2058 N N . TRP A 1 267 ? -4.610 29.246 -5.934 1.00 79.00 267 TRP A N 1
ATOM 2059 C CA . TRP A 1 267 ? -4.376 29.891 -7.229 1.00 79.00 267 TRP A CA 1
ATOM 2060 C C . TRP A 1 267 ? -5.667 30.444 -7.828 1.00 79.00 267 TRP A C 1
ATOM 2062 O O . TRP A 1 267 ? -5.656 31.575 -8.309 1.00 79.00 267 TRP A O 1
ATOM 2072 N N . ILE A 1 268 ? -6.792 29.735 -7.722 1.00 81.44 268 ILE A N 1
ATOM 2073 C CA . ILE A 1 268 ? -8.121 30.231 -8.101 1.00 81.44 268 ILE A CA 1
ATOM 2074 C C . ILE A 1 268 ? -8.467 31.477 -7.278 1.00 81.44 268 ILE A C 1
ATOM 2076 O O . ILE A 1 268 ? -8.904 32.478 -7.850 1.00 81.44 268 ILE A O 1
ATOM 2080 N N . ILE A 1 269 ? -8.220 31.480 -5.962 1.00 84.31 269 ILE A N 1
ATOM 2081 C CA . ILE A 1 269 ? -8.438 32.661 -5.109 1.00 84.31 269 ILE A CA 1
ATOM 2082 C C . ILE A 1 269 ? -7.520 33.821 -5.524 1.00 84.31 269 ILE A C 1
ATOM 2084 O O . ILE A 1 269 ? -7.988 34.957 -5.642 1.00 84.31 269 ILE A O 1
ATOM 2088 N N . VAL A 1 270 ? -6.236 33.564 -5.787 1.00 86.56 270 VAL A N 1
ATOM 2089 C CA . VAL A 1 270 ? -5.254 34.584 -6.195 1.00 86.56 270 VAL A CA 1
ATOM 2090 C C . VAL A 1 270 ? -5.609 35.174 -7.562 1.00 86.56 270 VAL A C 1
ATOM 2092 O O . VAL A 1 270 ? -5.645 36.399 -7.706 1.00 86.56 270 VAL A O 1
ATOM 2095 N N . ILE A 1 271 ? -5.930 34.336 -8.551 1.00 87.62 271 ILE A N 1
ATOM 2096 C CA . ILE A 1 271 ? -6.342 34.753 -9.898 1.00 87.62 271 ILE A CA 1
ATOM 2097 C C . ILE A 1 271 ? -7.665 35.523 -9.833 1.00 87.62 271 ILE A C 1
ATOM 2099 O O . ILE A 1 271 ? -7.794 36.564 -10.477 1.00 87.62 271 ILE A O 1
ATOM 2103 N N . SER A 1 272 ? -8.622 35.076 -9.016 1.00 90.00 272 SER A N 1
ATOM 2104 C CA . SER A 1 272 ? -9.896 35.769 -8.799 1.00 90.00 272 SER A CA 1
ATOM 2105 C C . SER A 1 272 ? -9.696 37.155 -8.173 1.00 90.00 272 SER A C 1
ATOM 2107 O O . SER A 1 272 ? -10.227 38.148 -8.677 1.00 90.00 272 SER A O 1
ATOM 2109 N N . CYS A 1 273 ? -8.855 37.269 -7.138 1.00 91.38 273 CYS A N 1
ATOM 2110 C CA . CYS A 1 273 ? -8.537 38.552 -6.506 1.00 91.38 273 CYS A CA 1
ATOM 2111 C C . CYS A 1 273 ? -7.824 39.508 -7.473 1.00 91.38 273 CYS A C 1
ATOM 2113 O O . CYS A 1 273 ? -8.226 40.665 -7.616 1.00 91.38 273 CYS A O 1
ATOM 2115 N N . ALA A 1 274 ? -6.788 39.031 -8.169 1.00 91.88 274 ALA A N 1
ATOM 2116 C CA . ALA A 1 274 ? -6.041 39.840 -9.128 1.00 91.88 274 ALA A CA 1
ATOM 2117 C C . ALA A 1 274 ? -6.926 40.278 -10.308 1.00 91.88 274 ALA A C 1
ATOM 2119 O O . ALA A 1 274 ? -6.941 41.456 -10.674 1.00 91.88 274 ALA A O 1
ATOM 2120 N N . GLY A 1 275 ? -7.720 39.355 -10.856 1.00 92.94 275 GLY A N 1
ATOM 2121 C CA . GLY A 1 275 ? -8.672 39.623 -11.931 1.00 92.94 275 GLY A CA 1
ATOM 2122 C C . GLY A 1 275 ? -9.744 40.636 -11.524 1.00 92.94 275 GLY A C 1
ATOM 2123 O O . GLY A 1 275 ? -10.017 41.575 -12.273 1.00 92.94 275 GLY A O 1
ATOM 2124 N N . GLY A 1 276 ? -10.291 40.511 -10.311 1.00 94.19 276 GLY A N 1
ATOM 2125 C CA . GLY A 1 276 ? -11.267 41.450 -9.759 1.00 94.19 276 GLY A CA 1
ATOM 2126 C C . GLY A 1 276 ? -10.716 42.871 -9.619 1.00 94.19 276 GLY A C 1
ATOM 2127 O O . GLY A 1 276 ? -11.376 43.830 -10.023 1.00 94.19 276 GLY A O 1
ATOM 2128 N N . VAL A 1 277 ? -9.485 43.027 -9.122 1.00 95.00 277 VAL A N 1
ATOM 2129 C CA . VAL A 1 277 ? -8.836 44.345 -8.990 1.00 95.00 277 VAL A CA 1
ATOM 2130 C C . VAL A 1 277 ? -8.593 44.983 -10.358 1.00 95.00 277 VAL A C 1
ATOM 2132 O O . VAL A 1 277 ? -8.909 46.158 -10.552 1.00 95.00 277 VAL A O 1
ATOM 2135 N N . VAL A 1 278 ? -8.081 44.220 -11.328 1.00 95.25 278 VAL A N 1
ATOM 2136 C CA . VAL A 1 278 ? -7.858 44.725 -12.692 1.00 95.25 278 VAL A CA 1
ATOM 2137 C C . VAL A 1 278 ? -9.178 45.150 -13.337 1.00 95.25 278 VAL A C 1
ATOM 2139 O O . VAL A 1 278 ? -9.257 46.238 -13.911 1.00 95.25 278 VAL A O 1
ATOM 2142 N N . LEU A 1 279 ? -10.236 44.348 -13.192 1.00 94.88 279 LEU A N 1
ATOM 2143 C CA . LEU A 1 279 ? -11.562 44.677 -13.712 1.00 94.88 279 LEU A CA 1
ATOM 2144 C C . LEU A 1 279 ? -12.118 45.965 -13.085 1.00 94.88 279 LEU A C 1
ATOM 2146 O O . LEU A 1 279 ? -12.622 46.831 -13.803 1.00 94.88 279 LEU A O 1
ATOM 2150 N N . LEU A 1 280 ? -11.980 46.135 -11.767 1.00 95.12 280 LEU A N 1
ATOM 2151 C CA . LEU A 1 280 ? -12.406 47.350 -11.067 1.00 95.12 280 LEU A CA 1
ATOM 2152 C C . LEU A 1 280 ? -11.646 48.593 -11.546 1.00 95.12 280 LEU A C 1
ATOM 2154 O O . LEU A 1 280 ? -12.261 49.640 -11.764 1.00 95.12 280 LEU A O 1
ATOM 2158 N N . LEU A 1 281 ? -10.332 48.488 -11.761 1.00 95.62 281 LEU A N 1
ATOM 2159 C CA . LEU A 1 281 ? -9.522 49.590 -12.284 1.00 95.62 281 LEU A CA 1
ATOM 2160 C C . LEU A 1 281 ? -9.917 49.965 -13.718 1.00 95.62 281 LEU A C 1
ATOM 2162 O O . LEU A 1 281 ? -10.001 51.153 -14.038 1.00 95.62 281 LEU A O 1
ATOM 2166 N N . LEU A 1 282 ? -10.217 48.979 -14.570 1.00 95.19 282 LEU A N 1
ATOM 2167 C CA . LEU A 1 282 ? -10.706 49.223 -15.929 1.00 95.19 282 LEU A CA 1
ATOM 2168 C C . LEU A 1 282 ? -12.067 49.927 -15.921 1.00 95.19 282 LEU A C 1
ATOM 2170 O O . LEU A 1 282 ? -12.246 50.917 -16.632 1.00 95.19 282 LEU A O 1
ATOM 2174 N N . LEU A 1 283 ? -13.004 49.480 -15.079 1.00 95.19 283 LEU A N 1
ATOM 2175 C CA . LEU A 1 283 ? -14.311 50.124 -14.927 1.00 95.19 283 LEU A CA 1
ATOM 2176 C C . LEU A 1 283 ? -14.176 51.565 -14.420 1.00 95.19 283 LEU A C 1
ATOM 2178 O O . LEU A 1 283 ? -14.794 52.475 -14.976 1.00 95.19 283 LEU A O 1
ATOM 2182 N N . ALA A 1 284 ? -13.322 51.800 -13.421 1.00 95.56 284 ALA A N 1
ATOM 2183 C CA . ALA A 1 284 ? -13.030 53.144 -12.933 1.00 95.56 284 ALA A CA 1
ATOM 2184 C C . ALA A 1 284 ? -12.425 54.032 -14.036 1.00 95.56 284 ALA A C 1
ATOM 2186 O O . ALA A 1 284 ? -12.833 55.186 -14.195 1.00 95.56 284 ALA A O 1
ATOM 2187 N N . GLY A 1 285 ? -11.506 53.487 -14.841 1.00 95.88 285 GLY A N 1
ATOM 2188 C CA . GLY A 1 285 ? -10.907 54.171 -15.987 1.00 95.88 285 GLY A CA 1
ATOM 2189 C C . GLY A 1 285 ? -11.933 54.569 -17.052 1.00 95.88 285 GLY A C 1
ATOM 2190 O O . GLY A 1 285 ? -11.945 55.720 -17.496 1.00 95.88 285 GLY A O 1
ATOM 2191 N N . VAL A 1 286 ? -12.843 53.659 -17.416 1.00 95.06 286 VAL A N 1
ATOM 2192 C CA . VAL A 1 286 ? -13.933 53.929 -18.370 1.00 95.06 286 VAL A CA 1
ATOM 2193 C C . VAL A 1 286 ? -14.888 54.992 -17.823 1.00 95.06 286 VAL A C 1
ATOM 2195 O O . VAL A 1 286 ? -15.181 55.966 -18.518 1.00 95.06 286 VAL A O 1
ATOM 2198 N N . CYS A 1 287 ? -15.312 54.879 -16.562 1.00 92.38 287 CYS A N 1
ATOM 2199 C CA . CYS A 1 287 ? -16.172 55.871 -15.912 1.00 92.38 287 CYS A CA 1
ATOM 2200 C C . CYS A 1 287 ? -15.525 57.266 -15.873 1.00 92.38 287 CYS A C 1
ATOM 2202 O O . CYS A 1 287 ? -16.183 58.271 -16.174 1.00 92.38 287 CYS A O 1
ATOM 2204 N N . ALA A 1 288 ? -14.228 57.345 -15.560 1.00 92.62 288 ALA A N 1
ATOM 2205 C CA . ALA A 1 288 ? -13.474 58.596 -15.568 1.00 92.62 288 ALA A CA 1
ATOM 2206 C C . ALA A 1 288 ? -13.366 59.196 -16.982 1.00 92.62 288 ALA A C 1
ATOM 2208 O O . ALA A 1 288 ? -13.527 60.408 -17.160 1.00 92.62 288 ALA A O 1
ATOM 2209 N N . PHE A 1 289 ? -13.142 58.359 -17.999 1.00 91.56 289 PHE A N 1
ATOM 2210 C CA . PHE A 1 289 ? -13.067 58.782 -19.396 1.00 91.56 289 PHE A CA 1
ATOM 2211 C C . PHE A 1 289 ? -14.416 59.304 -19.921 1.00 91.56 289 PHE A C 1
ATOM 2213 O O . PHE A 1 289 ? -14.480 60.407 -20.473 1.00 91.56 289 PHE A O 1
ATOM 2220 N N . CYS A 1 290 ? -15.512 58.578 -19.681 1.00 88.56 290 CYS A N 1
ATOM 2221 C CA . CYS A 1 290 ? -16.867 58.998 -20.051 1.00 88.56 290 CYS A CA 1
ATOM 2222 C C . CYS A 1 290 ? -17.272 60.316 -19.368 1.00 88.56 290 CYS A C 1
ATOM 2224 O O . CYS A 1 290 ? -17.839 61.199 -20.015 1.00 88.56 290 CYS A O 1
ATOM 2226 N N . SER A 1 291 ? -16.909 60.495 -18.093 1.00 85.88 291 SER A N 1
ATOM 2227 C CA . SER A 1 291 ? -17.190 61.724 -17.336 1.00 85.88 291 SER A CA 1
ATOM 2228 C C . SER A 1 291 ? -16.418 62.943 -17.855 1.00 85.88 291 SER A C 1
ATOM 2230 O O . SER A 1 291 ? -16.937 64.060 -17.831 1.00 85.88 291 SER A O 1
ATOM 2232 N N . LYS A 1 292 ? -15.184 62.764 -18.352 1.00 81.62 292 LYS A N 1
ATOM 2233 C CA . LYS A 1 292 ? -14.433 63.852 -19.007 1.00 81.62 292 LYS A CA 1
ATOM 2234 C C . LYS A 1 292 ? -15.058 64.251 -20.343 1.00 81.62 292 LYS A C 1
ATOM 2236 O O . LYS A 1 292 ? -15.142 65.442 -20.640 1.00 81.62 292 LYS A O 1
ATOM 2241 N N . ARG A 1 293 ? -15.524 63.277 -21.130 1.00 76.56 293 ARG A N 1
ATOM 2242 C CA . ARG A 1 293 ? -16.089 63.529 -22.463 1.00 76.56 293 ARG A CA 1
ATOM 2243 C C . ARG A 1 293 ? -17.432 64.266 -22.407 1.00 76.56 293 ARG A C 1
ATOM 2245 O O . ARG A 1 293 ? -17.669 65.136 -23.241 1.00 76.56 293 ARG A O 1
ATOM 2252 N N . SER A 1 294 ? -18.274 64.002 -21.400 1.00 72.44 294 SER A N 1
ATOM 2253 C CA . SER A 1 294 ? -19.541 64.741 -21.244 1.00 72.44 294 SER A CA 1
ATOM 2254 C C . SER A 1 294 ? -19.322 66.224 -20.918 1.00 72.44 294 SER A C 1
ATOM 2256 O O . SER A 1 294 ? -20.054 67.073 -21.423 1.00 72.44 294 SER A O 1
ATOM 2258 N N . LYS A 1 295 ? -18.268 66.562 -20.157 1.00 70.44 295 LYS A N 1
ATOM 2259 C CA . LYS A 1 295 ? -17.937 67.960 -19.836 1.00 70.44 295 LYS A CA 1
ATOM 2260 C C . LYS A 1 295 ? -17.514 68.765 -21.065 1.00 70.44 295 LYS A C 1
ATOM 2262 O O . LYS A 1 295 ? -17.865 69.935 -21.143 1.00 70.44 295 LYS A O 1
ATOM 2267 N N . GLN A 1 296 ? -16.821 68.163 -22.034 1.00 66.06 296 GLN A N 1
ATOM 2268 C CA . GLN A 1 296 ? -16.443 68.863 -23.271 1.00 66.06 296 GLN A CA 1
ATOM 2269 C C . GLN A 1 296 ? -17.650 69.166 -24.171 1.00 66.06 296 GLN A C 1
ATOM 2271 O O . GLN A 1 296 ? -17.724 70.253 -24.730 1.00 66.06 296 GLN A O 1
ATOM 2276 N N . SER A 1 297 ? -18.651 68.281 -24.224 1.00 59.38 297 SER A N 1
ATOM 2277 C CA . SER A 1 297 ? -19.856 68.501 -25.041 1.00 59.38 297 SER A CA 1
ATOM 2278 C C . SER A 1 297 ? -20.725 69.684 -24.584 1.00 59.38 297 SER A C 1
ATOM 2280 O O . SER A 1 297 ? -21.597 70.113 -25.339 1.00 59.38 297 SER A O 1
ATOM 2282 N N . SER A 1 298 ? -20.528 70.202 -23.367 1.00 60.03 298 SER A N 1
ATOM 2283 C CA . SER A 1 298 ? -21.290 71.344 -22.848 1.00 60.03 298 SER A CA 1
ATOM 2284 C C . SER A 1 298 ? -20.685 72.705 -23.211 1.00 60.03 298 SER A C 1
ATOM 2286 O O . SER A 1 298 ? -21.383 73.707 -23.082 1.00 60.03 298 SER A O 1
ATOM 2288 N N . TYR A 1 299 ? -19.430 72.754 -23.673 1.00 59.69 299 TYR A N 1
ATOM 2289 C CA . TYR A 1 299 ? -18.763 74.001 -24.075 1.00 59.69 299 TYR A CA 1
ATOM 2290 C C . TYR A 1 299 ? -18.920 74.334 -25.570 1.00 59.69 299 TYR A C 1
ATOM 2292 O O . TYR A 1 299 ? -18.695 75.478 -25.939 1.00 59.69 299 TYR A O 1
ATOM 2300 N N . ASP A 1 300 ? -19.391 73.396 -26.401 1.00 58.00 300 ASP A N 1
ATOM 2301 C CA . ASP A 1 300 ? -19.646 73.606 -27.843 1.00 58.00 300 ASP A CA 1
ATOM 2302 C C . ASP A 1 300 ? -21.084 74.086 -28.165 1.00 58.00 300 ASP A C 1
ATOM 2304 O O . ASP A 1 300 ? -21.523 74.042 -29.313 1.00 58.00 300 ASP A O 1
ATOM 2308 N N . LYS A 1 301 ? -21.860 74.523 -27.161 1.00 55.22 301 LYS A N 1
ATOM 2309 C CA . LYS A 1 301 ? -23.234 75.049 -27.339 1.00 55.22 301 LYS A CA 1
ATOM 2310 C C . LYS A 1 301 ? -23.399 76.524 -26.940 1.00 55.22 301 LYS A C 1
ATOM 2312 O O . LYS A 1 301 ? -24.506 76.926 -26.582 1.00 55.22 301 LYS A O 1
ATOM 2317 N N . VAL A 1 302 ? -22.327 77.317 -26.998 1.00 55.25 302 VAL A N 1
ATOM 2318 C CA . VAL A 1 302 ? -22.382 78.784 -26.840 1.00 55.25 302 VAL A CA 1
ATOM 2319 C C . VAL A 1 302 ? -21.947 79.457 -28.129 1.00 55.25 302 VAL A C 1
ATOM 2321 O O . VAL A 1 302 ? -20.885 79.060 -28.652 1.00 55.25 302 VAL A O 1
#

Solvent-accessible surface area (backbone atoms only — not comparable to full-atom values): 19270 Å² total; per-residue (Å²): 140,81,86,85,85,79,86,88,90,84,86,88,88,85,88,89,82,86,84,87,78,82,86,80,80,79,81,83,76,84,79,86,83,86,84,84,78,93,80,89,82,80,92,87,84,88,81,86,77,89,73,79,89,76,87,70,87,81,72,82,79,79,80,71,77,78,73,84,69,83,88,58,37,71,50,74,43,47,23,98,85,69,52,31,20,29,40,37,31,43,36,36,38,43,37,51,95,45,96,47,75,92,69,44,51,70,48,68,61,58,79,81,43,45,78,48,62,39,62,64,52,56,68,83,78,53,47,61,35,35,41,34,38,35,46,76,58,97,70,25,44,39,38,44,36,41,31,32,42,34,54,90,67,25,32,31,58,78,45,67,44,58,48,65,46,62,80,77,78,62,86,67,61,69,63,56,74,75,67,74,86,68,89,74,95,59,92,91,67,89,71,81,77,61,68,85,50,102,85,54,88,62,80,68,69,83,70,85,83,70,86,54,71,76,39,51,69,24,41,15,44,33,42,56,72,45,75,47,85,87,38,40,34,32,60,34,38,35,43,16,74,51,8,65,65,27,85,46,42,76,33,62,72,46,67,49,70,77,80,56,52,58,63,54,55,50,49,50,50,51,52,50,52,53,50,50,53,54,51,50,52,50,51,52,50,50,53,54,52,55,58,54,54,57,59,56,66,66,67,78,76,117